Protein AF-A0A7X5IN19-F1 (afdb_monomer_lite)

Sequence (360 aa):
MKRKSFIIFAMVMLLLVGCSSNEVPQTETSTVRVTELETETETESVAVLSLPENFVEATPEQLQGLPDRDDLLAVVPEVLGLISVKDVQKVVYGNYREDDNTFHLINLDVYAITDTEKNLLVKAMYLETSSNSSWSVISVTNAVSGLYYYVQDDLKNKCDIYDYTTGKLISEKTEDMGDSVKEFNEKSEKIESEFNEQLDDLKEKYTESESETQTDTEAETQTETQADIESNEEGSSNSKVSEMQFEGEYITDVAARDMEEYDYITDITIVVDESKREINIAVQIPSDTNEDTAKMAGEDVARYLASMASWVNSDYKAPGSTDIGGIYDKYDLKLYLDDGFGSIDIWGAKVTYSNRITWN

Radius of gyration: 30.98 Å; chains: 1; bounding box: 55×70×115 Å

Foldseek 3Di:
DDDDDDDDDDDDDDDDDDDDDDDDDDDDPQDADDDDDDDDDDDDPPPPPDDQPPWAFDDPVLVVPDPPVVQVVPAVVVVCVVLPQRYFPDKTKTPWDFDPDPWTKIWIWIFTDGPDPFTKIWIKMWTDDPVDIGIHTQFIARSPPRATQDGPPVCLLDHQHARPPPRHTDGDRNDDPVVVVVVVVVVVVVVVVVVVVVVVVVVVVVVVVPPPDDDDDDDDDDDDDDDDDDDDDDDPQPLALQPFDDPRHRLQVVLQVVLCVDQQWPGKDWDADPVQLAIEIETAGAPPDDPVSQVVSQLSSLLSSQQSSCVRGVVKAHADPQASIRSQLRGKYWYFYYHVPPPDTKIWIDHNPDRDIDID

pLDDT: mean 70.77, std 24.17, range [23.0, 96.5]

Secondary structure (DSSP, 8-state):
---------------------------------PPP----------------TT-PBPPHHHHHH-S-HHHHHHHHHHHHHHTT---EEEEEEEEEEEEESSSEEEEEEEEEEESSS--EEEEEEEEEETTEEEEEEEEEEETTT--EEEE-GGGTTTS-EE-TTT--EEE-----HHHHHHHHHHHHHHHHHHHHHHHHHHHHHHHTTGGG----------------------------GGG-EETTEEHHHHHHHHHTTSTT--EEEEEEETTTTEEEEEEE--TT--HHHHHHHHHHHHHHHHHHHHHH-TTSPPPBTTB--GGGGTSEEEEEEE-SSSS-EEEEEE-TT-SS-EE-

Structure (mmCIF, N/CA/C/O backbone):
data_AF-A0A7X5IN19-F1
#
_entry.id   AF-A0A7X5IN19-F1
#
loop_
_atom_site.group_PDB
_atom_site.id
_atom_site.type_symbol
_atom_site.label_atom_id
_atom_site.label_alt_id
_atom_site.label_comp_id
_atom_site.label_asym_id
_atom_site.label_entity_id
_atom_site.label_seq_id
_atom_site.pdbx_PDB_ins_code
_atom_site.Cartn_x
_atom_site.Cartn_y
_atom_site.Cartn_z
_atom_site.occupancy
_atom_site.B_iso_or_equiv
_atom_site.auth_seq_id
_atom_site.auth_comp_id
_atom_site.auth_asym_id
_atom_site.auth_atom_id
_atom_site.pdbx_PDB_model_num
ATOM 1 N N . MET A 1 1 ? 27.508 43.443 22.280 1.00 31.03 1 MET A N 1
ATOM 2 C CA . MET A 1 1 ? 26.077 43.076 22.254 1.00 31.03 1 MET A CA 1
ATOM 3 C C . MET A 1 1 ? 25.957 41.561 22.286 1.00 31.03 1 MET A C 1
ATOM 5 O O . MET A 1 1 ? 26.621 40.916 21.495 1.00 31.03 1 MET A O 1
ATOM 9 N N . LYS A 1 2 ? 25.152 41.068 23.242 1.00 31.86 2 LYS A N 1
ATOM 10 C CA . LYS A 1 2 ? 24.392 39.797 23.295 1.00 31.86 2 LYS A CA 1
ATOM 11 C C . LYS A 1 2 ? 25.154 38.518 22.887 1.00 31.86 2 LYS A C 1
ATOM 13 O O . LYS A 1 2 ? 25.236 38.197 21.714 1.00 31.86 2 LYS A O 1
ATOM 18 N N . ARG A 1 3 ? 25.843 37.834 23.813 1.00 24.02 3 ARG A N 1
ATOM 19 C CA . ARG A 1 3 ? 25.328 36.846 24.802 1.00 24.02 3 ARG A CA 1
ATOM 20 C C . ARG A 1 3 ? 24.455 35.747 24.176 1.00 24.02 3 ARG A C 1
ATOM 22 O O . ARG A 1 3 ? 23.260 35.949 23.999 1.00 24.02 3 ARG A O 1
ATOM 29 N N . LYS A 1 4 ? 25.042 34.562 23.994 1.00 27.75 4 LYS A N 1
ATOM 30 C CA . LYS A 1 4 ? 24.368 33.285 24.256 1.00 27.75 4 LYS A CA 1
ATOM 31 C C . LYS A 1 4 ? 25.192 32.582 25.332 1.00 27.75 4 LYS A C 1
ATOM 33 O O . LYS A 1 4 ? 26.378 32.330 25.141 1.00 27.75 4 LYS A O 1
ATOM 38 N N . SER A 1 5 ? 24.595 32.443 26.509 1.00 28.28 5 SER A N 1
ATOM 39 C CA . SER A 1 5 ? 25.222 31.858 27.688 1.00 28.28 5 SER A CA 1
ATOM 40 C C . SER A 1 5 ? 25.445 30.367 27.463 1.00 28.28 5 SER A C 1
ATOM 42 O O . SER A 1 5 ? 24.486 29.619 27.318 1.00 28.28 5 SER A O 1
ATOM 44 N N . PHE A 1 6 ? 26.707 29.954 27.475 1.00 27.08 6 PHE A N 1
ATOM 45 C CA . PHE A 1 6 ? 27.101 28.606 27.859 1.00 27.08 6 PHE A CA 1
ATOM 46 C C . PHE A 1 6 ? 26.977 28.517 29.380 1.00 27.08 6 PHE A C 1
ATOM 48 O O . PHE A 1 6 ? 27.657 29.258 30.090 1.00 27.08 6 PHE A O 1
ATOM 55 N N . ILE A 1 7 ? 26.117 27.635 29.884 1.00 26.61 7 ILE A N 1
ATOM 56 C CA . ILE A 1 7 ? 26.210 27.157 31.264 1.00 26.61 7 ILE A CA 1
ATOM 57 C C . ILE A 1 7 ? 26.224 25.637 31.208 1.00 26.61 7 ILE A C 1
ATOM 59 O O . ILE A 1 7 ? 25.217 24.981 30.970 1.00 26.61 7 ILE A O 1
ATOM 63 N N . ILE A 1 8 ? 27.434 25.127 31.397 1.00 26.81 8 ILE A N 1
ATOM 64 C CA . ILE A 1 8 ? 27.759 23.767 31.801 1.00 26.81 8 ILE A CA 1
ATOM 65 C C . ILE A 1 8 ? 27.270 23.612 33.243 1.00 26.81 8 ILE A C 1
ATOM 67 O O . ILE A 1 8 ? 27.601 24.455 34.078 1.00 26.81 8 ILE A O 1
ATOM 71 N N . PHE A 1 9 ? 26.556 22.533 33.564 1.00 24.83 9 PHE A N 1
ATOM 72 C CA . PHE A 1 9 ? 26.563 22.028 34.933 1.00 24.83 9 PHE A CA 1
ATOM 73 C C . PHE A 1 9 ? 26.815 20.528 34.952 1.00 24.83 9 PHE A C 1
ATOM 75 O O . PHE A 1 9 ? 26.191 19.747 34.241 1.00 24.83 9 PHE A O 1
ATOM 82 N N . ALA A 1 10 ? 27.836 20.195 35.730 1.00 26.39 10 ALA A N 1
ATOM 83 C CA . ALA A 1 10 ? 28.502 18.920 35.798 1.00 26.39 10 ALA A CA 1
ATOM 84 C C . ALA A 1 10 ? 27.677 17.884 36.563 1.00 26.39 10 ALA A C 1
ATOM 86 O O . ALA A 1 10 ? 27.126 18.156 37.630 1.00 26.39 10 ALA A O 1
ATOM 87 N N . MET A 1 11 ? 27.699 16.668 36.032 1.00 25.39 11 MET A N 1
ATOM 88 C CA . MET A 1 11 ? 27.404 15.440 36.746 1.00 25.39 11 MET A CA 1
ATOM 89 C C . MET A 1 11 ? 28.548 15.189 37.741 1.00 25.39 11 MET A C 1
ATOM 91 O O . MET A 1 11 ? 29.675 14.910 37.338 1.00 25.39 11 MET A O 1
ATOM 95 N N . VAL A 1 12 ? 28.278 15.318 39.041 1.00 27.20 12 VAL A N 1
ATOM 96 C CA . VAL A 1 12 ? 29.154 14.803 40.102 1.00 27.20 12 VAL A CA 1
ATOM 97 C C . VAL A 1 12 ? 28.327 13.866 40.970 1.00 27.20 12 VAL A C 1
ATOM 99 O O . VAL A 1 12 ? 27.419 14.278 41.687 1.00 27.20 12 VAL A O 1
ATOM 102 N N . MET A 1 13 ? 28.657 12.583 40.862 1.00 26.56 13 MET A N 1
ATOM 103 C CA . MET A 1 13 ? 28.302 11.535 41.810 1.00 26.56 13 MET A CA 1
ATOM 104 C C . MET A 1 13 ? 28.921 11.807 43.196 1.00 26.56 13 MET A C 1
ATOM 106 O O . MET A 1 13 ? 30.082 12.205 43.262 1.00 26.56 13 MET A O 1
ATOM 110 N N . LEU A 1 14 ? 28.204 11.518 44.293 1.00 23.98 14 LEU A N 1
ATOM 111 C CA . LEU A 1 14 ? 28.338 10.284 45.106 1.00 23.98 14 LEU A CA 1
ATOM 112 C C . LEU A 1 14 ? 27.780 10.476 46.551 1.00 23.98 14 LEU A C 1
ATOM 114 O O . LEU A 1 14 ? 28.275 11.307 47.305 1.00 23.98 14 LEU A O 1
ATOM 118 N N . LEU A 1 15 ? 26.814 9.612 46.912 1.00 28.27 15 LEU A N 1
ATOM 119 C CA . LEU A 1 15 ? 26.587 8.901 48.196 1.00 28.27 15 LEU A CA 1
ATOM 120 C C . LEU A 1 15 ? 26.420 9.646 49.549 1.00 28.27 15 LEU A C 1
ATOM 122 O O . LEU A 1 15 ? 27.382 10.171 50.094 1.00 28.27 15 LEU A O 1
ATOM 126 N N . LEU A 1 16 ? 25.257 9.480 50.213 1.00 25.38 16 LEU A N 1
ATOM 127 C CA . LEU A 1 16 ? 25.021 8.522 51.327 1.00 25.38 16 LEU A CA 1
ATOM 128 C C . LEU A 1 16 ? 23.647 8.714 52.018 1.00 25.38 16 LEU A C 1
ATOM 130 O O . LEU A 1 16 ? 23.071 9.794 52.053 1.00 25.38 16 LEU A O 1
ATOM 134 N N . VAL A 1 17 ? 23.171 7.591 52.559 1.00 35.06 17 VAL A N 1
ATOM 135 C CA . VAL A 1 17 ? 21.915 7.253 53.258 1.00 35.06 17 VAL A CA 1
ATOM 136 C C . VAL A 1 17 ? 21.537 8.175 54.433 1.00 35.06 17 VAL A C 1
ATOM 138 O O . VAL A 1 17 ? 22.413 8.574 55.196 1.00 35.06 17 VAL A O 1
ATOM 141 N N . GLY A 1 18 ? 20.229 8.360 54.692 1.00 24.56 18 GLY A N 1
ATOM 142 C CA . GLY A 1 18 ? 19.754 8.673 56.053 1.00 24.56 18 GLY A CA 1
ATOM 143 C C . GLY A 1 18 ? 18.327 9.216 56.224 1.00 24.56 18 GLY A C 1
ATOM 144 O O . GLY A 1 18 ? 18.154 10.421 56.281 1.00 24.56 18 GLY A O 1
ATOM 145 N N . CYS A 1 19 ? 17.365 8.302 56.407 1.00 26.06 19 CYS A N 1
ATOM 146 C CA . CYS A 1 19 ? 16.158 8.342 57.261 1.00 26.06 19 CYS A CA 1
ATOM 147 C C . CYS A 1 19 ? 15.187 9.554 57.322 1.00 26.06 19 CYS A C 1
ATOM 149 O O . CYS A 1 19 ? 15.570 10.674 57.625 1.00 26.06 19 CYS A O 1
ATOM 151 N N . SER A 1 20 ? 13.891 9.184 57.355 1.00 25.98 20 SER A N 1
ATOM 152 C CA . SER A 1 20 ? 12.798 9.719 58.206 1.00 25.98 20 SER A CA 1
ATOM 153 C C . SER A 1 20 ? 11.718 10.625 57.578 1.00 25.98 20 SER A C 1
ATOM 155 O O . SER A 1 20 ? 11.959 11.789 57.293 1.00 25.98 20 SER A O 1
ATOM 157 N N . SER A 1 21 ? 10.502 10.051 57.546 1.00 31.34 21 SER A N 1
ATOM 158 C CA . SER A 1 21 ? 9.134 10.593 57.739 1.00 31.34 21 SER A CA 1
ATOM 159 C C . SER A 1 21 ? 8.709 11.938 57.120 1.00 31.34 21 SER A C 1
ATOM 161 O O . SER A 1 21 ? 9.138 13.002 57.546 1.00 31.34 21 SER A O 1
ATOM 163 N N . ASN A 1 22 ? 7.741 11.897 56.195 1.00 30.16 22 ASN A N 1
ATOM 164 C CA . ASN A 1 22 ? 6.324 12.254 56.416 1.00 30.16 22 ASN A CA 1
ATOM 165 C C . ASN A 1 22 ? 5.549 12.279 55.079 1.00 30.16 22 ASN A C 1
ATOM 167 O O . ASN A 1 22 ? 6.094 12.637 54.040 1.00 30.16 22 ASN A O 1
ATOM 171 N N . GLU A 1 23 ? 4.273 11.891 55.140 1.00 35.47 23 GLU A N 1
ATOM 172 C CA . GLU A 1 23 ? 3.256 11.928 54.073 1.00 35.47 23 GLU A CA 1
ATOM 173 C C . GLU A 1 23 ? 3.006 13.366 53.560 1.00 35.47 23 GLU A C 1
ATOM 175 O O . GLU A 1 23 ? 3.073 14.291 54.367 1.00 35.47 23 GLU A O 1
ATOM 180 N N . VAL A 1 24 ? 2.765 13.604 52.254 1.00 27.56 24 VAL A N 1
ATOM 181 C CA . VAL A 1 24 ? 1.459 13.695 51.528 1.00 27.56 24 VAL A CA 1
ATOM 182 C C . VAL A 1 24 ? 1.746 13.858 49.991 1.00 27.56 24 VAL A C 1
ATOM 184 O O . VAL A 1 24 ? 2.916 13.924 49.617 1.00 27.56 24 VAL A O 1
ATOM 187 N N . PRO A 1 25 ? 0.764 13.845 49.058 1.00 34.97 25 PRO A N 1
ATOM 188 C CA . PRO A 1 25 ? 0.667 12.899 47.939 1.00 34.97 25 PRO A CA 1
ATOM 189 C C . PRO A 1 25 ? 1.106 13.491 46.581 1.00 34.97 25 PRO A C 1
ATOM 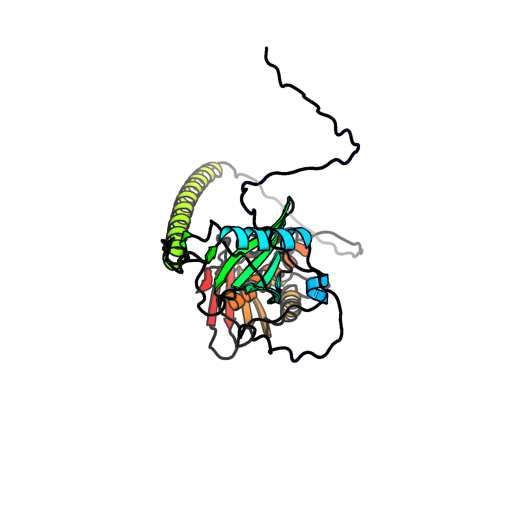191 O O . PRO A 1 25 ? 0.785 14.637 46.271 1.00 34.97 25 PRO A O 1
ATOM 194 N N . GLN A 1 26 ? 1.767 12.718 45.715 1.00 25.83 26 GLN A N 1
ATOM 195 C CA . GLN A 1 26 ? 1.999 13.146 44.329 1.00 25.83 26 GLN A CA 1
ATOM 196 C C . GLN A 1 26 ? 1.755 12.014 43.333 1.00 25.83 26 GLN A C 1
ATOM 198 O O . GLN A 1 26 ? 2.488 11.034 43.287 1.00 25.83 26 GLN A O 1
ATOM 203 N N . THR A 1 27 ? 0.664 12.212 42.592 1.00 28.38 27 THR A N 1
ATOM 204 C CA . THR A 1 27 ? 0.514 12.036 41.145 1.00 28.38 27 THR A CA 1
ATOM 205 C C . THR A 1 27 ? 1.279 10.864 40.541 1.00 28.38 27 THR A C 1
ATOM 207 O O . THR A 1 27 ? 2.449 10.977 40.184 1.00 28.38 27 THR A O 1
ATOM 210 N N . GLU A 1 28 ? 0.575 9.748 40.386 1.00 27.88 28 GLU A N 1
ATOM 211 C CA . GLU A 1 28 ? 1.045 8.610 39.610 1.00 27.88 28 GLU A CA 1
ATOM 212 C C . GLU A 1 28 ? 1.135 9.007 38.133 1.00 27.88 28 GLU A C 1
ATOM 214 O O . GLU A 1 28 ? 0.131 9.144 37.434 1.00 27.88 28 GLU A O 1
ATOM 219 N N . THR A 1 29 ? 2.358 9.201 37.647 1.00 26.70 29 THR A N 1
ATOM 220 C CA . THR A 1 29 ? 2.661 9.010 36.231 1.00 26.70 29 THR A CA 1
ATOM 221 C C . THR A 1 29 ? 2.607 7.503 35.990 1.00 26.70 29 THR A C 1
ATOM 223 O O . THR A 1 29 ? 3.562 6.793 36.315 1.00 26.70 29 THR A O 1
ATOM 226 N N . SER A 1 30 ? 1.471 7.005 35.488 1.00 31.20 30 SER A N 1
ATOM 227 C CA . SER A 1 30 ? 1.336 5.618 35.030 1.00 31.20 30 SER A CA 1
ATOM 228 C C . SER A 1 30 ? 2.380 5.357 33.952 1.00 31.20 30 SER A C 1
ATOM 230 O O . SER A 1 30 ? 2.279 5.836 32.828 1.00 31.20 30 SER A O 1
ATOM 232 N N . THR A 1 31 ? 3.417 4.623 34.329 1.00 31.03 31 THR A N 1
ATOM 233 C CA . THR A 1 31 ? 4.368 4.017 33.408 1.00 31.03 31 THR A CA 1
ATOM 234 C C . THR A 1 31 ? 3.817 2.638 33.079 1.00 31.03 31 THR A C 1
ATOM 236 O O . THR A 1 31 ? 3.708 1.791 33.965 1.00 31.03 31 THR A O 1
ATOM 239 N N . VAL A 1 32 ? 3.424 2.437 31.820 1.00 29.77 32 VAL A N 1
ATOM 240 C CA . VAL A 1 32 ? 3.011 1.130 31.297 1.00 29.77 32 VAL A CA 1
ATOM 241 C C . VAL A 1 32 ? 4.207 0.186 31.427 1.00 29.77 32 VAL A C 1
ATOM 243 O O . VAL A 1 32 ? 5.269 0.438 30.859 1.00 29.77 32 VAL A O 1
ATOM 246 N N . ARG A 1 33 ? 4.066 -0.880 32.220 1.00 29.25 33 ARG A N 1
ATOM 247 C CA . ARG A 1 33 ? 5.072 -1.942 32.321 1.00 29.25 33 ARG A CA 1
ATOM 248 C C . ARG A 1 33 ? 4.755 -3.015 31.291 1.00 29.25 33 ARG A C 1
ATOM 250 O O . ARG A 1 33 ? 3.839 -3.804 31.489 1.00 29.25 33 ARG A O 1
ATOM 257 N N . VAL A 1 34 ? 5.535 -3.054 30.218 1.00 34.19 34 VAL A N 1
ATOM 258 C CA . VAL A 1 34 ? 5.597 -4.218 29.331 1.00 34.19 34 VAL A CA 1
ATOM 259 C C . VAL A 1 34 ? 6.502 -5.241 30.015 1.00 34.19 34 VAL A C 1
ATOM 261 O O . VAL A 1 34 ? 7.646 -4.933 30.344 1.00 34.19 34 VAL A O 1
ATOM 264 N N . THR A 1 35 ? 5.968 -6.423 30.314 1.00 31.67 35 THR A N 1
ATOM 265 C CA . THR A 1 35 ? 6.742 -7.500 30.947 1.00 31.67 35 THR A CA 1
ATOM 266 C C . THR A 1 35 ? 7.446 -8.295 29.848 1.00 31.67 35 THR A C 1
ATOM 268 O O . THR A 1 35 ? 6.797 -8.713 28.889 1.00 31.67 35 THR A O 1
ATOM 271 N N . GLU A 1 36 ? 8.768 -8.448 29.968 1.00 36.97 36 GLU A N 1
ATOM 272 C CA . GLU A 1 36 ? 9.598 -9.264 29.078 1.00 36.97 36 GLU A CA 1
ATOM 273 C C . GLU A 1 36 ? 9.176 -10.740 29.085 1.00 36.97 36 GLU A C 1
ATOM 275 O O . GLU A 1 36 ? 8.658 -11.274 30.067 1.00 36.97 36 GLU A O 1
ATOM 280 N N . LEU A 1 37 ? 9.427 -11.380 27.946 1.00 31.86 37 LEU A N 1
ATOM 281 C CA . LEU A 1 37 ? 9.159 -12.778 27.650 1.00 31.86 37 LEU A CA 1
ATOM 282 C C . LEU A 1 37 ? 10.137 -13.682 28.429 1.00 31.86 37 LEU A C 1
ATOM 284 O O . LEU A 1 37 ? 11.279 -13.859 28.011 1.00 31.86 37 LEU A O 1
ATOM 288 N N . GLU A 1 38 ? 9.694 -14.289 29.531 1.00 33.00 38 GLU A N 1
ATOM 289 C CA . GLU A 1 38 ? 10.376 -15.450 30.114 1.00 33.00 38 GLU A CA 1
ATOM 290 C C . GLU A 1 38 ? 9.733 -16.746 29.604 1.00 33.00 38 GLU A C 1
ATOM 292 O O . GLU A 1 38 ? 8.524 -16.969 29.687 1.00 33.00 38 GLU A O 1
ATOM 297 N N . THR A 1 39 ? 10.574 -17.608 29.038 1.00 37.78 39 THR A N 1
ATOM 298 C CA . THR A 1 39 ? 10.272 -19.005 28.733 1.00 37.78 39 THR A CA 1
ATOM 299 C C . THR A 1 39 ? 10.092 -19.795 30.024 1.00 37.78 39 THR A C 1
ATOM 301 O O . THR A 1 39 ? 11.090 -20.139 30.654 1.00 37.78 39 THR A O 1
ATOM 304 N N . GLU A 1 40 ? 8.862 -20.183 30.359 1.00 32.75 40 GLU A N 1
ATOM 305 C CA . GLU A 1 40 ? 8.616 -21.297 31.278 1.00 32.75 40 GLU A CA 1
ATOM 306 C C . GLU A 1 40 ? 7.556 -22.255 30.724 1.00 32.75 40 GLU A C 1
ATOM 308 O O . GLU A 1 40 ? 6.419 -21.904 30.411 1.00 32.75 40 GLU A O 1
ATOM 313 N N . THR A 1 41 ? 7.976 -23.509 30.578 1.00 44.09 41 THR A N 1
ATOM 314 C CA . THR A 1 41 ? 7.117 -24.671 30.390 1.00 44.09 41 THR A CA 1
ATOM 315 C C . THR A 1 41 ? 6.408 -24.990 31.701 1.00 44.09 41 THR A C 1
ATOM 317 O O . THR A 1 41 ? 6.993 -25.655 32.550 1.00 44.09 41 THR A O 1
ATOM 320 N N . GLU A 1 42 ? 5.142 -24.608 31.837 1.00 36.09 42 GLU A N 1
ATOM 321 C CA . GLU A 1 42 ? 4.214 -25.262 32.759 1.00 36.09 42 GLU A CA 1
ATOM 322 C C . GLU A 1 42 ? 2.785 -25.197 32.206 1.00 36.09 42 GLU A C 1
ATOM 324 O O . GLU A 1 42 ? 2.291 -24.166 31.756 1.00 36.09 42 GLU A O 1
ATOM 329 N N . THR A 1 43 ? 2.140 -26.361 32.158 1.00 40.69 43 THR A N 1
ATOM 330 C CA . THR A 1 43 ? 0.779 -26.559 31.661 1.00 40.69 43 THR A CA 1
ATOM 331 C C . THR A 1 43 ? -0.240 -25.964 32.631 1.00 40.69 43 THR A C 1
ATOM 333 O O . THR A 1 43 ? -0.819 -26.688 33.442 1.00 40.69 43 THR A O 1
ATOM 336 N N . GLU A 1 44 ? -0.494 -24.664 32.527 1.00 36.69 44 GLU A N 1
ATOM 337 C CA . GLU A 1 44 ? -1.768 -24.072 32.930 1.00 36.69 44 GLU A CA 1
ATOM 338 C C . GLU A 1 44 ? -2.723 -24.089 31.736 1.00 36.69 44 GLU A C 1
ATOM 340 O O . GLU A 1 44 ? -2.320 -23.907 30.587 1.00 36.69 44 GLU A O 1
ATOM 345 N N . SER A 1 45 ? -4.001 -24.376 31.982 1.00 41.47 45 SER A N 1
ATOM 346 C CA . SER A 1 45 ? -5.028 -24.388 30.943 1.00 41.47 45 SER A CA 1
ATOM 347 C C . SER A 1 45 ? -5.188 -22.981 30.367 1.00 41.47 45 SER A C 1
ATOM 349 O O . SER A 1 45 ? -5.949 -22.170 30.897 1.00 41.47 45 SER A O 1
ATOM 351 N N . VAL A 1 46 ? -4.448 -22.698 29.297 1.00 37.94 46 VAL A N 1
ATOM 352 C CA . VAL A 1 46 ? -4.518 -21.454 28.536 1.00 37.94 46 VAL A CA 1
ATOM 353 C C . VAL A 1 46 ? -5.955 -21.306 28.052 1.00 37.94 46 VAL A C 1
ATOM 355 O O . VAL A 1 46 ? -6.429 -22.096 27.233 1.00 37.94 46 VAL A O 1
ATOM 358 N N . ALA A 1 47 ? -6.670 -20.314 28.584 1.00 41.84 47 ALA A N 1
ATOM 359 C CA . ALA A 1 47 ? -7.871 -19.823 27.931 1.00 41.84 47 ALA A CA 1
ATOM 360 C C . ALA A 1 47 ? -7.466 -19.492 26.492 1.00 41.84 47 ALA A C 1
ATOM 362 O O . ALA A 1 47 ? -6.590 -18.653 26.282 1.00 41.84 47 ALA A O 1
ATOM 363 N N . VAL A 1 48 ? -8.018 -20.226 25.523 1.00 45.06 48 VAL A N 1
ATOM 364 C CA . VAL A 1 48 ? -7.692 -20.053 24.106 1.00 45.06 48 VAL A CA 1
ATOM 365 C C . VAL A 1 48 ? -7.973 -18.597 23.762 1.00 45.06 48 VAL A C 1
ATOM 367 O O . VAL A 1 48 ? -9.119 -18.153 23.787 1.00 45.06 48 VAL A O 1
ATOM 370 N N . LEU A 1 49 ? -6.905 -17.843 23.524 1.00 62.78 49 LEU A N 1
ATOM 371 C CA . LEU A 1 49 ? -6.974 -16.440 23.163 1.00 62.78 49 LEU A CA 1
ATOM 372 C C . LEU A 1 49 ? -7.651 -16.367 21.795 1.00 62.78 49 LEU A C 1
ATOM 374 O O . LEU A 1 49 ? -7.097 -16.830 20.802 1.00 62.78 49 LEU A O 1
ATOM 378 N N . SER A 1 50 ? -8.880 -15.852 21.753 1.00 70.75 50 SER A N 1
ATOM 379 C CA . SER A 1 50 ? -9.609 -15.674 20.500 1.00 70.75 50 SER A CA 1
ATOM 380 C C . SER A 1 50 ? -9.073 -14.431 19.796 1.00 70.75 50 SER A C 1
ATOM 382 O O . SER A 1 50 ? -9.405 -13.302 20.174 1.00 70.75 50 SER A O 1
ATOM 384 N N . LEU A 1 51 ? -8.206 -14.645 18.811 1.00 82.38 51 LEU A N 1
ATOM 385 C CA . LEU A 1 51 ? -7.764 -13.596 17.899 1.00 82.38 51 LEU A CA 1
ATOM 386 C C . LEU A 1 51 ? -8.923 -13.176 16.975 1.00 82.38 51 LEU A C 1
ATOM 388 O O . LEU A 1 51 ? -9.837 -13.975 16.745 1.00 82.38 51 LEU A O 1
ATOM 392 N N . PRO A 1 52 ? -8.913 -11.936 16.454 1.00 79.38 52 PRO A N 1
ATOM 393 C CA . PRO A 1 52 ? -9.846 -11.528 15.407 1.00 79.38 52 PRO A CA 1
ATOM 394 C C . PRO A 1 52 ? -9.771 -12.467 14.191 1.00 79.38 52 PRO A C 1
ATOM 396 O O . PRO A 1 52 ? -8.699 -12.965 13.864 1.00 79.38 52 PRO A O 1
ATOM 399 N N . GLU A 1 53 ? -10.896 -12.676 13.500 1.00 69.94 53 GLU A N 1
ATOM 400 C CA . GLU A 1 53 ? -11.046 -13.673 12.418 1.00 69.94 53 GLU A CA 1
ATOM 401 C C . GLU A 1 53 ? -10.018 -13.520 11.277 1.00 69.94 53 GLU A C 1
ATOM 403 O O . GLU A 1 53 ? -9.593 -14.515 10.701 1.00 69.94 53 GLU A O 1
ATOM 408 N N . ASN A 1 54 ? -9.547 -12.294 11.022 1.00 75.06 54 ASN A N 1
ATOM 409 C CA . ASN A 1 54 ? -8.559 -11.966 9.984 1.00 75.06 54 ASN A CA 1
ATOM 410 C C . ASN A 1 54 ? -7.183 -11.579 10.554 1.00 75.06 54 ASN A C 1
ATOM 412 O O . ASN A 1 54 ? -6.442 -10.822 9.929 1.00 75.06 54 ASN A O 1
ATOM 416 N N . PHE A 1 55 ? -6.863 -12.007 11.776 1.00 81.75 55 PHE A N 1
ATOM 417 C CA . PHE A 1 55 ? -5.571 -11.735 12.396 1.00 81.75 55 PHE A CA 1
ATOM 418 C C . PHE A 1 55 ? -4.675 -12.970 12.319 1.00 81.75 55 PHE A C 1
ATOM 420 O O . PHE A 1 55 ? -4.920 -13.974 12.990 1.00 81.75 55 PHE A O 1
ATOM 427 N N . VAL A 1 56 ? -3.616 -12.875 11.520 1.00 88.69 56 VAL A N 1
ATOM 428 C CA . VAL A 1 56 ? -2.583 -13.905 11.397 1.00 88.69 56 VAL A CA 1
ATOM 429 C C . VAL A 1 56 ? -1.395 -13.496 12.259 1.00 88.69 56 VAL A C 1
ATOM 431 O O . VAL A 1 56 ? -0.786 -12.458 12.016 1.00 88.69 56 VAL A O 1
ATOM 434 N N . GLU A 1 57 ? -1.074 -14.284 13.285 1.00 92.88 57 GLU A N 1
ATOM 435 C CA . GLU A 1 57 ? 0.082 -14.024 14.151 1.00 92.88 57 GLU A CA 1
ATOM 436 C C . GLU A 1 57 ? 1.389 -14.065 13.343 1.00 92.88 57 GLU A C 1
ATOM 438 O O . GLU A 1 57 ? 1.585 -14.945 12.503 1.00 92.88 57 GLU A O 1
ATOM 443 N N . ALA A 1 58 ? 2.269 -13.093 13.583 1.00 91.19 58 ALA A N 1
ATOM 444 C CA . ALA A 1 58 ? 3.553 -12.997 12.903 1.00 91.19 58 ALA A CA 1
ATOM 445 C C . ALA A 1 58 ? 4.493 -14.110 13.382 1.00 91.19 58 ALA A C 1
ATOM 447 O O . ALA A 1 58 ? 4.541 -14.436 14.573 1.00 91.19 58 ALA A O 1
ATOM 448 N N . THR A 1 59 ? 5.274 -14.683 12.467 1.00 93.38 59 THR A N 1
ATOM 449 C CA . THR A 1 59 ? 6.223 -15.739 12.829 1.00 93.38 59 THR A CA 1
ATOM 450 C C . THR A 1 59 ? 7.406 -15.171 13.625 1.00 93.38 59 THR A C 1
ATOM 452 O O . THR A 1 59 ? 7.747 -13.989 13.491 1.00 93.38 59 THR A O 1
ATOM 455 N N . PRO A 1 60 ? 8.096 -15.994 14.438 1.00 92.19 60 PRO A N 1
ATOM 456 C CA . PRO A 1 60 ? 9.310 -15.565 15.125 1.00 92.19 60 PRO A CA 1
ATOM 457 C C . PRO A 1 60 ? 10.377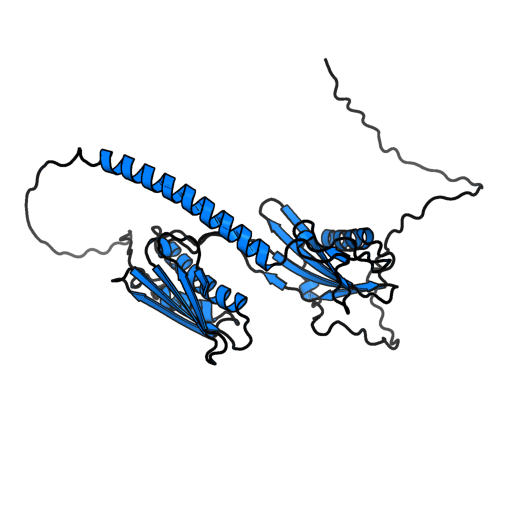 -15.001 14.181 1.00 92.19 60 PRO A C 1
ATOM 459 O O . PRO A 1 60 ? 11.094 -14.088 14.574 1.00 92.19 60 PRO A O 1
ATOM 462 N N . GLU A 1 61 ? 10.481 -15.511 12.953 1.00 90.50 61 GLU A N 1
ATOM 463 C CA . GLU A 1 61 ? 11.415 -15.039 11.926 1.00 90.50 61 GLU A CA 1
ATOM 464 C C . GLU A 1 61 ? 11.032 -13.658 11.382 1.00 90.50 61 GLU A C 1
ATOM 466 O O . GLU A 1 61 ? 11.913 -12.827 11.181 1.00 90.50 61 GLU A O 1
ATOM 471 N N . GLN A 1 62 ? 9.738 -13.374 11.207 1.00 89.31 62 GLN A N 1
ATOM 472 C CA . GLN A 1 62 ? 9.266 -12.040 10.815 1.00 89.31 62 GLN A CA 1
ATOM 473 C C . GLN A 1 62 ? 9.557 -11.019 11.916 1.00 89.31 62 GLN A C 1
ATOM 475 O O . GLN A 1 62 ? 10.100 -9.951 11.654 1.00 89.31 62 GLN A O 1
ATOM 480 N N . LEU A 1 63 ? 9.291 -11.379 13.176 1.00 89.50 63 LEU A N 1
ATOM 481 C CA . LEU A 1 63 ? 9.612 -10.517 14.313 1.00 89.50 63 LEU A CA 1
ATOM 482 C C .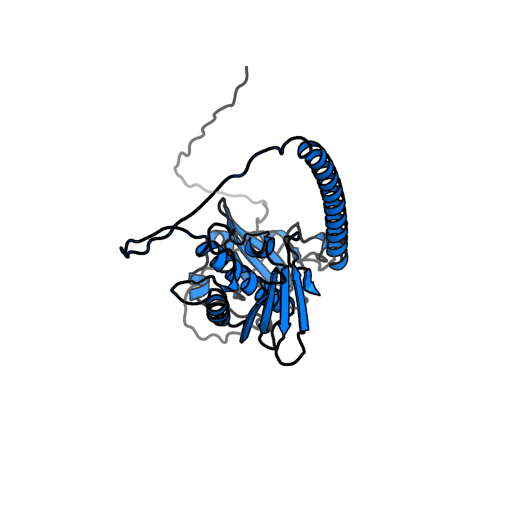 LEU A 1 63 ? 11.131 -10.320 14.435 1.00 89.50 63 LEU A C 1
ATOM 484 O O . LEU A 1 63 ? 11.573 -9.184 14.540 1.00 89.50 63 LEU A O 1
ATOM 488 N N . GLN A 1 64 ? 11.901 -11.416 14.333 1.00 89.50 64 GLN A N 1
ATOM 489 C CA . GLN A 1 64 ? 13.272 -11.550 13.789 1.00 89.50 64 GLN A CA 1
ATOM 490 C C . GLN A 1 64 ? 13.780 -10.383 12.923 1.00 89.50 64 GLN A C 1
ATOM 492 O O . GLN A 1 64 ? 14.764 -9.713 13.250 1.00 89.50 64 GLN A O 1
ATOM 497 N N . GLY A 1 65 ? 13.098 -10.162 11.808 1.00 87.56 65 GLY A N 1
ATOM 498 C CA . GLY A 1 65 ? 13.512 -9.233 10.763 1.00 87.56 65 GLY A CA 1
ATOM 499 C C . GLY A 1 65 ? 13.171 -7.769 11.018 1.00 87.56 65 GLY A C 1
ATOM 500 O O . GLY A 1 65 ? 13.718 -6.920 10.325 1.00 87.56 65 GLY A O 1
ATOM 501 N N . LEU A 1 66 ? 12.319 -7.451 12.004 1.00 91.12 66 LEU A N 1
ATOM 502 C CA . LEU A 1 66 ? 11.809 -6.087 12.161 1.00 91.12 66 LEU A CA 1
ATOM 503 C C . LEU A 1 66 ? 12.937 -5.057 12.376 1.00 91.12 66 LEU A C 1
ATOM 505 O O . LEU A 1 66 ? 13.716 -5.208 13.331 1.00 91.12 66 LEU A O 1
ATOM 509 N N . PRO A 1 67 ? 12.993 -3.993 11.554 1.00 90.81 67 PRO A N 1
ATOM 510 C CA . PRO A 1 67 ? 13.915 -2.886 11.748 1.00 90.81 67 PRO A CA 1
ATOM 511 C C . PRO A 1 67 ? 13.503 -2.065 12.970 1.00 90.81 67 PRO A C 1
ATOM 513 O O . PRO A 1 67 ? 12.329 -2.007 13.324 1.00 90.81 67 PRO A O 1
ATOM 516 N N . ASP A 1 68 ? 14.487 -1.446 13.621 1.00 91.06 68 ASP A N 1
ATOM 517 C CA . ASP A 1 68 ? 14.325 -0.524 14.758 1.00 91.06 68 ASP A CA 1
ATOM 518 C C . ASP A 1 68 ? 13.201 -0.893 15.747 1.00 91.06 68 ASP A C 1
ATOM 520 O O . ASP A 1 68 ? 12.231 -0.165 15.968 1.00 91.06 68 ASP A O 1
ATOM 524 N N . ARG A 1 69 ? 13.304 -2.091 16.329 1.00 91.94 69 ARG A N 1
ATOM 525 C CA . ARG A 1 69 ? 12.275 -2.593 17.249 1.00 91.94 69 ARG A CA 1
ATOM 526 C C . ARG A 1 69 ? 12.121 -1.748 18.502 1.00 91.94 69 ARG A C 1
ATOM 528 O O . ARG A 1 69 ? 11.037 -1.741 19.076 1.00 91.94 69 ARG A O 1
ATOM 535 N N . ASP A 1 70 ? 13.184 -1.081 18.937 1.00 92.62 70 ASP A N 1
ATOM 536 C CA . ASP A 1 70 ? 13.137 -0.216 20.112 1.00 92.62 70 ASP A CA 1
ATOM 537 C C . ASP A 1 70 ? 12.185 0.963 19.866 1.00 92.62 70 ASP A C 1
ATOM 539 O O . ASP A 1 70 ? 11.400 1.305 20.753 1.00 92.62 70 ASP A O 1
ATOM 543 N N . ASP A 1 71 ? 12.178 1.520 18.650 1.00 92.06 71 ASP A N 1
ATOM 544 C CA . ASP A 1 71 ? 11.235 2.564 18.243 1.00 92.06 71 ASP A CA 1
ATOM 545 C C . ASP A 1 71 ? 9.787 2.043 18.184 1.00 92.06 71 ASP A C 1
ATOM 547 O O . ASP A 1 71 ? 8.882 2.652 18.758 1.00 92.06 71 ASP A O 1
ATOM 551 N N . LEU A 1 72 ? 9.556 0.847 17.620 1.00 93.12 72 LEU A N 1
ATOM 552 C CA . LEU A 1 72 ? 8.233 0.198 17.655 1.00 93.12 72 LEU A CA 1
ATOM 553 C C . LEU A 1 72 ? 7.724 0.002 19.097 1.00 93.12 72 LEU A C 1
ATOM 555 O O . LEU A 1 72 ? 6.563 0.292 19.407 1.00 93.12 72 LEU A O 1
ATOM 559 N N . LEU A 1 73 ? 8.599 -0.484 19.984 1.00 92.50 73 LEU A N 1
ATOM 560 C CA . LEU A 1 73 ? 8.302 -0.716 21.399 1.00 92.50 73 LEU A CA 1
ATOM 561 C C . LEU A 1 73 ? 8.081 0.586 22.183 1.00 92.50 73 LEU A C 1
ATOM 563 O O . LEU A 1 73 ? 7.486 0.540 23.259 1.00 92.50 73 LEU A O 1
ATOM 567 N N . ALA A 1 74 ? 8.513 1.734 21.657 1.00 93.69 74 ALA A N 1
ATOM 568 C CA . ALA A 1 74 ? 8.258 3.047 22.236 1.00 93.69 74 ALA A CA 1
ATOM 569 C C . ALA A 1 74 ? 6.955 3.675 21.711 1.00 93.69 74 ALA A C 1
ATOM 571 O O . ALA A 1 74 ? 6.120 4.117 22.508 1.00 93.69 74 ALA A O 1
ATOM 572 N N . VAL A 1 75 ? 6.745 3.677 20.389 1.00 94.88 75 VAL A N 1
ATOM 573 C CA . VAL A 1 75 ? 5.646 4.416 19.746 1.00 94.88 75 VAL A CA 1
ATOM 574 C C . VAL A 1 75 ? 4.269 3.819 20.047 1.00 94.88 75 VAL A C 1
ATOM 576 O O . VAL A 1 75 ? 3.298 4.552 20.246 1.00 94.88 75 VAL A O 1
ATOM 579 N N . VAL A 1 76 ? 4.156 2.487 20.133 1.00 94.62 76 VAL A N 1
ATOM 580 C CA . VAL A 1 76 ? 2.866 1.833 20.401 1.00 94.62 76 VAL A CA 1
ATOM 581 C C . VAL A 1 76 ? 2.355 2.168 21.812 1.00 94.62 76 VAL A C 1
ATOM 583 O O . VAL A 1 76 ? 1.230 2.665 21.922 1.00 94.62 76 VAL A O 1
ATOM 586 N N . PRO A 1 77 ? 3.133 1.977 22.900 1.00 94.38 77 PRO A N 1
ATOM 587 C CA . PRO A 1 77 ? 2.711 2.401 24.234 1.00 94.38 77 PRO A CA 1
ATOM 588 C C . PRO A 1 77 ? 2.452 3.903 24.353 1.00 94.38 77 PRO A C 1
ATOM 590 O O . PRO A 1 77 ? 1.531 4.292 25.071 1.00 94.38 77 PRO A O 1
ATOM 593 N N . GLU A 1 78 ? 3.221 4.744 23.654 1.00 95.31 78 GLU A N 1
ATOM 594 C CA . GLU A 1 78 ? 2.998 6.193 23.644 1.00 95.31 78 GLU A CA 1
ATOM 595 C C . GLU A 1 78 ? 1.589 6.527 23.139 1.00 95.31 78 GLU A C 1
ATOM 597 O O . GLU A 1 78 ? 0.821 7.194 23.838 1.00 95.31 78 GLU A O 1
ATOM 602 N N . VAL A 1 79 ? 1.207 6.004 21.970 1.00 96.00 79 VAL A N 1
ATOM 603 C CA . VAL A 1 79 ? -0.111 6.277 21.380 1.00 96.00 79 VAL A CA 1
ATOM 604 C C . VAL A 1 79 ? -1.247 5.666 22.198 1.00 96.00 79 VAL A C 1
ATOM 606 O O . VAL A 1 79 ? -2.287 6.304 22.374 1.00 96.00 79 VAL A O 1
ATOM 609 N N . LEU A 1 80 ? -1.053 4.475 22.770 1.00 95.69 80 LEU A N 1
ATOM 610 C CA . LEU A 1 80 ? -2.016 3.897 23.712 1.00 95.69 80 LEU A CA 1
ATOM 611 C C . LEU A 1 80 ? -2.200 4.792 24.953 1.00 95.69 80 LEU A C 1
ATOM 613 O O . LEU A 1 80 ? -3.329 5.018 25.397 1.00 95.69 80 LEU A O 1
ATOM 617 N N . GLY A 1 81 ? -1.116 5.378 25.465 1.00 94.31 81 GLY A N 1
ATOM 618 C CA . GLY A 1 81 ? -1.159 6.356 26.550 1.00 94.31 81 GLY A CA 1
ATOM 619 C C . GLY A 1 81 ? -1.922 7.634 26.182 1.00 94.31 81 GLY A C 1
ATOM 620 O O . GLY A 1 81 ? -2.691 8.140 27.002 1.00 94.31 81 GLY A O 1
ATOM 621 N N . LEU A 1 82 ? -1.787 8.127 24.942 1.00 94.38 82 LEU A N 1
ATOM 622 C CA . LEU A 1 82 ? -2.517 9.310 24.454 1.00 94.38 82 LEU A CA 1
ATOM 623 C C . LEU A 1 82 ? -4.038 9.124 24.505 1.00 94.38 82 LEU A C 1
ATOM 625 O O . LEU A 1 82 ? -4.762 10.061 24.843 1.00 94.38 82 LEU A O 1
ATOM 629 N N . ILE A 1 83 ? -4.528 7.913 24.226 1.00 94.12 83 ILE A N 1
ATOM 630 C CA . ILE A 1 83 ? -5.957 7.576 24.326 1.00 94.12 83 ILE A CA 1
ATOM 631 C C . ILE A 1 83 ? -6.370 7.092 25.724 1.00 94.12 83 ILE A C 1
ATOM 633 O O . ILE A 1 83 ? -7.484 6.609 25.910 1.00 94.12 83 ILE A O 1
ATOM 637 N N . SER A 1 84 ? -5.512 7.263 26.734 1.00 93.81 84 SER A N 1
ATOM 638 C CA . SER A 1 84 ? -5.768 6.893 28.134 1.00 93.81 84 SER A CA 1
ATOM 639 C C . SER A 1 84 ? -5.924 5.388 28.399 1.00 93.81 84 SER A C 1
ATOM 641 O O . SER A 1 84 ? -6.567 5.003 29.380 1.00 93.81 84 SER A O 1
ATOM 643 N N . VAL A 1 85 ? -5.325 4.524 27.572 1.00 93.81 85 VAL A N 1
ATOM 644 C CA . VAL A 1 85 ? -5.155 3.102 27.917 1.00 93.81 85 VAL A CA 1
ATOM 645 C C . VAL A 1 85 ? -4.122 3.009 29.037 1.00 93.81 85 VAL A C 1
ATOM 647 O O . VAL A 1 85 ? -3.035 3.575 28.934 1.00 93.81 85 VAL A O 1
ATOM 650 N N . LYS A 1 86 ? -4.474 2.326 30.129 1.00 87.50 86 LYS A N 1
ATOM 651 C CA . LYS A 1 86 ? -3.623 2.234 31.325 1.00 87.50 86 LYS A CA 1
ATOM 652 C C . LYS A 1 86 ? -2.881 0.913 31.407 1.00 87.50 86 LYS A C 1
ATOM 654 O O . LYS A 1 86 ? -1.677 0.918 31.639 1.00 87.50 86 LYS A O 1
ATOM 659 N N . ASP A 1 87 ? -3.599 -0.181 31.171 1.00 86.81 87 ASP A N 1
ATOM 660 C CA . ASP A 1 87 ? -3.082 -1.524 31.369 1.00 86.81 87 ASP A CA 1
ATOM 661 C C . ASP A 1 87 ? -3.261 -2.362 30.099 1.00 86.81 87 ASP A C 1
ATOM 663 O O . ASP A 1 87 ? -4.367 -2.580 29.597 1.00 86.81 87 ASP A O 1
ATOM 667 N N . VAL A 1 88 ? -2.132 -2.838 29.577 1.00 91.25 88 VAL A N 1
ATOM 668 C CA . VAL A 1 88 ? -2.066 -3.795 28.472 1.00 91.25 88 VAL A CA 1
ATOM 669 C C . VAL A 1 88 ? -1.590 -5.116 29.059 1.00 91.25 88 VAL A C 1
ATOM 671 O O . VAL A 1 88 ? -0.447 -5.236 29.490 1.00 91.25 88 VAL A O 1
ATOM 674 N N . GLN A 1 89 ? -2.485 -6.098 29.110 1.00 89.62 89 GLN A N 1
ATOM 675 C CA . GLN A 1 89 ? -2.217 -7.408 29.702 1.00 89.62 89 GLN A CA 1
ATOM 676 C C . GLN A 1 89 ? -1.308 -8.248 28.808 1.00 89.62 89 GLN A C 1
ATOM 678 O O . GLN A 1 89 ? -0.408 -8.937 29.283 1.00 89.62 89 GLN A O 1
ATOM 683 N N . LYS A 1 90 ? -1.575 -8.218 27.501 1.00 90.19 90 LYS A N 1
ATOM 684 C CA . LYS A 1 90 ? -0.840 -8.994 26.507 1.00 90.19 90 LYS A CA 1
ATOM 685 C C . LYS A 1 90 ? -0.886 -8.299 25.158 1.00 90.19 90 LYS A C 1
ATOM 687 O O . LYS A 1 90 ? -1.895 -7.700 24.796 1.00 90.19 90 LYS A O 1
ATOM 692 N N . VAL A 1 91 ? 0.199 -8.443 24.412 1.00 92.19 91 VAL A N 1
ATOM 693 C CA . VAL A 1 91 ? 0.312 -7.997 23.029 1.00 92.19 91 VAL A CA 1
ATOM 694 C C . VAL A 1 91 ? 0.596 -9.200 22.140 1.00 92.19 91 VAL A C 1
ATOM 696 O O . VAL A 1 91 ? 1.383 -10.071 22.509 1.00 92.19 91 VAL A O 1
ATOM 699 N N . VAL A 1 92 ? -0.059 -9.248 20.984 1.00 93.69 92 VAL A N 1
ATOM 700 C CA . VAL A 1 92 ? 0.231 -10.191 19.903 1.00 93.69 92 VAL A CA 1
ATOM 701 C C . VAL A 1 92 ? 0.505 -9.382 18.642 1.00 93.69 92 VAL A C 1
ATOM 703 O O . VAL A 1 92 ? -0.271 -8.493 18.301 1.00 93.69 92 VAL A O 1
ATOM 706 N N . TYR A 1 93 ? 1.610 -9.674 17.965 1.00 94.38 93 TYR A N 1
ATOM 707 C CA . TYR A 1 93 ? 1.989 -9.031 16.708 1.00 94.38 93 TYR A CA 1
ATOM 708 C C . TYR A 1 93 ? 1.536 -9.904 15.540 1.00 94.38 93 TYR A C 1
ATOM 710 O O . TYR A 1 93 ? 1.632 -11.129 15.614 1.00 94.38 93 TYR A O 1
ATOM 718 N N . GLY A 1 94 ? 1.026 -9.300 14.474 1.00 89.50 94 GLY A N 1
ATOM 719 C CA . GLY A 1 94 ? 0.451 -10.049 13.365 1.00 89.50 94 GLY A CA 1
ATOM 720 C C . GLY A 1 94 ? 0.161 -9.201 12.143 1.00 89.50 94 GLY A C 1
ATOM 721 O O . GLY A 1 94 ? 0.469 -8.013 12.104 1.00 89.50 94 GLY A O 1
ATOM 722 N N . ASN A 1 95 ? -0.402 -9.844 11.122 1.00 84.88 95 ASN A N 1
ATOM 723 C CA . ASN A 1 95 ? -0.663 -9.264 9.806 1.00 84.88 95 ASN A CA 1
ATOM 724 C C . ASN A 1 95 ? 0.557 -8.525 9.232 1.00 84.88 95 ASN A C 1
ATOM 726 O O . ASN A 1 95 ? 0.410 -7.462 8.629 1.00 84.88 95 ASN A O 1
ATOM 730 N N . TYR A 1 96 ? 1.751 -9.086 9.450 1.00 88.81 96 TYR A N 1
ATOM 731 C CA . TYR A 1 96 ? 2.999 -8.571 8.899 1.00 88.81 96 TYR A CA 1
ATOM 732 C C . TYR A 1 96 ? 2.911 -8.520 7.375 1.00 88.81 96 TYR A C 1
ATOM 734 O O . TYR A 1 96 ? 2.590 -9.529 6.741 1.00 88.81 96 TYR A O 1
ATOM 742 N N . ARG A 1 97 ? 3.216 -7.360 6.800 1.00 83.44 97 ARG A N 1
ATOM 743 C CA . ARG A 1 97 ? 3.423 -7.178 5.365 1.00 83.44 97 ARG A CA 1
ATOM 744 C C . ARG A 1 97 ? 4.612 -6.263 5.154 1.00 83.44 97 ARG A C 1
ATOM 746 O O . ARG A 1 97 ? 4.669 -5.198 5.756 1.00 83.44 97 ARG A O 1
ATOM 753 N N . GLU A 1 98 ? 5.528 -6.683 4.309 1.00 83.88 98 GLU A N 1
ATOM 754 C CA . GLU A 1 98 ? 6.687 -5.909 3.889 1.00 83.88 98 GLU A CA 1
ATOM 755 C C . GLU A 1 98 ? 6.546 -5.687 2.392 1.00 83.88 98 GLU A C 1
ATOM 757 O O . GLU A 1 98 ? 6.290 -6.639 1.655 1.00 83.88 98 GLU A O 1
ATOM 762 N N . ASP A 1 99 ? 6.626 -4.427 1.976 1.00 69.81 99 ASP A N 1
ATOM 763 C CA . ASP A 1 99 ? 6.550 -4.060 0.571 1.00 69.81 99 ASP A CA 1
ATOM 764 C C . ASP A 1 99 ? 7.982 -3.895 0.045 1.00 69.81 99 ASP A C 1
ATOM 766 O O . ASP A 1 99 ? 8.713 -2.999 0.481 1.00 69.81 99 ASP A O 1
ATOM 770 N N . ASP A 1 100 ? 8.367 -4.728 -0.923 1.00 52.12 100 ASP A N 1
ATOM 771 C CA . ASP A 1 100 ? 9.693 -4.735 -1.564 1.00 52.12 100 ASP A CA 1
ATOM 772 C C . ASP A 1 100 ? 9.849 -3.608 -2.612 1.00 52.12 100 ASP A C 1
ATOM 774 O O . ASP A 1 100 ? 10.347 -3.800 -3.723 1.00 52.12 100 ASP A O 1
ATOM 778 N N . ASN A 1 101 ? 9.402 -2.399 -2.268 1.00 56.34 101 ASN A N 1
ATOM 779 C CA . ASN A 1 101 ? 9.454 -1.221 -3.132 1.00 56.34 101 ASN A CA 1
ATOM 780 C C . ASN A 1 101 ? 10.720 -0.378 -2.879 1.00 56.34 101 ASN A C 1
ATOM 782 O O . ASN A 1 101 ? 11.515 -0.632 -1.979 1.00 56.34 101 ASN A O 1
ATOM 786 N N . THR A 1 102 ? 10.912 0.696 -3.658 1.00 48.84 102 THR A N 1
ATOM 787 C CA . THR A 1 102 ? 12.048 1.640 -3.521 1.00 48.84 102 THR A CA 1
ATOM 788 C C . THR A 1 102 ? 12.214 2.218 -2.105 1.00 48.84 102 THR A C 1
ATOM 790 O O . THR A 1 102 ? 13.300 2.678 -1.749 1.00 48.84 102 THR A O 1
ATOM 793 N N . PHE A 1 103 ? 11.143 2.218 -1.309 1.00 60.47 103 PHE A N 1
ATOM 794 C CA . PHE A 1 103 ? 11.165 2.528 0.116 1.00 60.47 103 PHE A CA 1
ATOM 795 C C . PHE A 1 103 ? 10.853 1.251 0.880 1.00 60.47 103 PHE A C 1
ATOM 797 O O . PHE A 1 103 ? 9.825 0.628 0.628 1.00 60.47 103 PHE A O 1
ATOM 804 N N . HIS A 1 104 ? 11.717 0.901 1.825 1.00 76.81 104 HIS A N 1
ATOM 805 C CA . HIS A 1 104 ? 11.483 -0.226 2.710 1.00 76.81 104 HIS A CA 1
ATOM 806 C C . HIS A 1 104 ? 10.346 0.148 3.674 1.00 76.81 104 HIS A C 1
ATOM 808 O O . HIS A 1 104 ? 10.469 1.046 4.516 1.00 76.81 104 HIS A O 1
ATOM 814 N N . LEU A 1 105 ? 9.193 -0.482 3.446 1.00 79.25 105 LEU A N 1
ATOM 815 C CA . LEU A 1 105 ? 7.919 -0.194 4.090 1.00 79.25 105 LEU A CA 1
ATOM 816 C C . LEU A 1 105 ? 7.400 -1.479 4.727 1.00 79.25 105 LEU A C 1
ATOM 818 O O . LEU A 1 105 ? 7.200 -2.478 4.042 1.00 79.25 105 LEU A O 1
ATOM 822 N N . ILE A 1 106 ? 7.151 -1.448 6.035 1.00 84.50 106 ILE A N 1
ATOM 823 C CA . ILE A 1 106 ? 6.585 -2.591 6.759 1.00 84.50 106 ILE A CA 1
ATOM 824 C C . ILE A 1 106 ? 5.301 -2.159 7.445 1.00 84.50 106 ILE A C 1
ATOM 826 O O . ILE A 1 106 ? 5.279 -1.196 8.205 1.00 84.50 106 ILE A O 1
ATOM 830 N N . ASN A 1 107 ? 4.236 -2.917 7.230 1.00 85.75 107 ASN A N 1
ATOM 831 C CA . ASN A 1 107 ? 2.984 -2.826 7.956 1.00 85.75 107 ASN A CA 1
ATOM 832 C C . ASN A 1 107 ? 2.903 -3.960 8.982 1.00 85.75 107 ASN A C 1
ATOM 834 O O . ASN A 1 107 ? 3.159 -5.124 8.673 1.00 85.75 107 ASN A O 1
ATOM 838 N N . LEU A 1 108 ? 2.511 -3.620 10.207 1.00 91.50 108 LEU A N 1
ATOM 839 C CA . LEU A 1 108 ? 2.360 -4.572 11.299 1.00 91.50 108 LEU A CA 1
ATOM 840 C C . LEU A 1 108 ? 1.128 -4.217 12.130 1.00 91.50 108 LEU A C 1
ATOM 842 O O . LEU A 1 108 ? 0.986 -3.087 12.599 1.00 91.50 108 LEU A O 1
ATOM 846 N N . ASP A 1 109 ? 0.254 -5.192 12.358 1.00 92.00 109 ASP A N 1
ATOM 847 C CA . ASP A 1 109 ? -0.837 -5.045 13.310 1.00 92.00 109 ASP A CA 1
ATOM 848 C C . ASP A 1 109 ? -0.394 -5.535 14.697 1.00 92.00 109 ASP A C 1
ATOM 850 O O . ASP A 1 109 ? 0.260 -6.567 14.862 1.00 92.00 109 ASP A O 1
ATOM 854 N N . VAL A 1 110 ? -0.803 -4.800 15.725 1.00 94.88 110 VAL A N 1
ATOM 855 C CA . VAL A 1 110 ? -0.541 -5.110 17.127 1.00 94.88 110 VAL A CA 1
ATOM 856 C C . VAL A 1 110 ? -1.881 -5.272 17.838 1.00 94.88 110 VAL A C 1
ATOM 858 O O . VAL A 1 110 ? -2.620 -4.308 18.050 1.00 94.88 110 VAL A O 1
ATOM 861 N N . TYR A 1 111 ? -2.218 -6.511 18.187 1.00 94.75 111 TYR A N 1
ATOM 862 C CA . TYR A 1 111 ? -3.409 -6.845 18.958 1.00 94.75 111 TYR A CA 1
ATOM 863 C C . TYR A 1 111 ? -3.106 -6.734 20.452 1.00 94.75 111 TYR A C 1
ATOM 865 O O . TYR A 1 111 ? -2.402 -7.567 21.027 1.00 94.75 111 TYR A O 1
ATOM 873 N N . ALA A 1 112 ? -3.632 -5.686 21.080 1.00 94.44 112 ALA A N 1
ATOM 874 C CA . ALA A 1 112 ? -3.441 -5.402 22.493 1.00 94.44 112 ALA A CA 1
ATOM 875 C C . ALA A 1 112 ? -4.678 -5.825 23.295 1.00 94.44 112 ALA A C 1
ATOM 877 O O . ALA A 1 112 ? -5.774 -5.282 23.138 1.00 94.44 112 ALA A O 1
ATOM 878 N N . ILE A 1 113 ? -4.485 -6.787 24.192 1.00 91.31 113 ILE A N 1
ATOM 879 C CA . ILE A 1 113 ? -5.476 -7.186 25.189 1.00 91.31 113 ILE A CA 1
ATOM 880 C C . ILE A 1 113 ? -5.353 -6.218 26.352 1.00 91.31 113 ILE A C 1
ATOM 882 O O . ILE A 1 113 ? -4.326 -6.183 27.033 1.00 91.31 113 ILE A O 1
ATOM 886 N N . THR A 1 114 ? -6.395 -5.425 26.565 1.00 88.50 114 THR A N 1
ATOM 887 C CA . THR A 1 114 ? -6.435 -4.446 27.654 1.00 88.50 114 THR A CA 1
ATOM 888 C C . THR A 1 114 ? -7.119 -5.043 28.879 1.00 88.50 114 THR A C 1
ATOM 890 O O . THR A 1 114 ? -7.716 -6.116 28.816 1.00 88.50 114 THR A O 1
ATOM 893 N N . ASP A 1 115 ? -6.995 -4.388 30.027 1.00 73.19 115 ASP A N 1
ATOM 894 C CA . ASP A 1 115 ? -7.736 -4.712 31.255 1.00 73.19 115 ASP A CA 1
ATOM 895 C C . ASP A 1 115 ? -9.248 -4.438 31.149 1.00 73.19 115 ASP A C 1
ATOM 897 O O . ASP A 1 115 ? -10.043 -4.923 31.957 1.00 73.19 115 ASP A O 1
ATOM 901 N N . THR A 1 116 ? -9.655 -3.676 30.135 1.00 71.94 116 THR A N 1
ATOM 902 C CA . THR A 1 116 ? -11.057 -3.444 29.794 1.00 71.94 116 THR A CA 1
ATOM 903 C C . THR A 1 116 ? -11.573 -4.523 28.836 1.00 71.94 116 THR A C 1
ATOM 905 O O . THR A 1 116 ? -10.806 -5.189 28.151 1.00 71.94 116 THR A O 1
ATOM 908 N N . GLU A 1 117 ? -12.894 -4.651 28.680 1.00 73.62 117 GLU A N 1
ATOM 909 C CA . GLU A 1 117 ? -13.492 -5.517 27.642 1.00 73.62 117 GLU A CA 1
ATOM 910 C C . GLU A 1 117 ? -13.203 -5.036 26.195 1.00 73.62 117 GLU A C 1
ATOM 912 O O . GLU A 1 117 ? -13.733 -5.587 25.230 1.00 73.62 117 GLU A O 1
ATOM 917 N N . LYS A 1 118 ? -12.386 -3.985 26.015 1.00 84.06 118 LYS A N 1
ATOM 918 C CA . LYS A 1 118 ? -12.020 -3.400 24.721 1.00 84.06 118 LYS A CA 1
ATOM 919 C C . LYS A 1 118 ? -10.616 -3.854 24.333 1.00 84.06 118 LYS A C 1
ATOM 921 O O . LYS A 1 118 ? -9.632 -3.158 24.584 1.00 84.06 118 LYS A O 1
ATOM 926 N N . ASN A 1 119 ? -10.525 -5.006 23.682 1.00 91.69 119 ASN A N 1
ATOM 927 C CA . ASN A 1 119 ? -9.299 -5.372 22.979 1.00 91.69 119 ASN A CA 1
ATOM 928 C C . ASN A 1 119 ? -9.084 -4.418 21.801 1.00 91.69 119 ASN A C 1
ATOM 930 O O . ASN A 1 119 ? -10.045 -3.989 21.151 1.00 91.69 119 ASN A O 1
ATOM 934 N N . LEU A 1 120 ? -7.827 -4.075 21.548 1.00 94.69 120 LEU A N 1
ATOM 935 C CA . LEU A 1 120 ? -7.449 -3.057 20.582 1.00 94.69 120 LEU A CA 1
ATOM 936 C C . LEU A 1 120 ? -6.655 -3.664 19.435 1.00 94.69 120 LEU A C 1
ATOM 938 O O . LEU A 1 120 ? -5.799 -4.520 19.647 1.00 94.69 120 LEU A O 1
ATOM 942 N N . LEU A 1 121 ? -6.922 -3.175 18.231 1.00 93.62 121 LEU A N 1
ATOM 943 C CA . LEU A 1 121 ? -6.091 -3.399 17.060 1.00 93.62 121 LEU A CA 1
ATOM 944 C C . LEU A 1 121 ? -5.374 -2.088 16.734 1.00 93.62 121 LEU A C 1
ATOM 946 O O . LEU A 1 121 ? -6.010 -1.094 16.366 1.00 93.62 121 LEU A O 1
ATOM 950 N N . VAL A 1 122 ? -4.058 -2.088 16.909 1.00 95.56 122 VAL A N 1
ATOM 951 C CA . VAL A 1 122 ? -3.173 -0.970 16.582 1.00 95.56 122 VAL A CA 1
ATOM 952 C C . VAL A 1 122 ? -2.511 -1.272 15.245 1.00 95.56 122 VAL A C 1
ATOM 954 O O . VAL A 1 122 ? -1.889 -2.317 15.097 1.00 95.56 122 VAL A O 1
ATOM 957 N N . LYS A 1 123 ? -2.632 -0.368 14.275 1.00 92.31 123 LYS A N 1
ATOM 958 C CA . LYS A 1 123 ? -1.942 -0.484 12.985 1.00 92.31 123 LYS A CA 1
ATOM 959 C C . LYS A 1 123 ? -0.662 0.331 13.036 1.00 92.31 123 LYS A C 1
ATOM 961 O O . LYS A 1 123 ? -0.744 1.544 13.227 1.00 92.31 123 LYS A O 1
ATOM 966 N N . ALA A 1 124 ? 0.485 -0.315 12.879 1.00 87.62 124 ALA A N 1
ATOM 967 C CA . ALA A 1 124 ? 1.796 0.316 12.859 1.00 87.62 124 ALA A CA 1
ATOM 968 C C . ALA A 1 124 ? 2.439 0.192 11.473 1.00 87.62 124 ALA A C 1
ATOM 970 O O . ALA A 1 124 ? 2.211 -0.777 10.751 1.00 87.62 124 ALA A O 1
ATOM 971 N N . MET A 1 125 ? 3.239 1.192 11.119 1.00 90.44 125 MET A N 1
ATOM 972 C CA . MET A 1 125 ? 3.945 1.281 9.849 1.00 90.44 125 MET A CA 1
ATOM 973 C C . MET A 1 125 ? 5.379 1.739 10.091 1.00 90.44 125 MET A C 1
ATOM 975 O O . MET A 1 125 ? 5.589 2.768 10.735 1.00 90.44 125 MET A O 1
ATOM 979 N N . TYR A 1 126 ? 6.341 1.001 9.554 1.00 88.25 126 TYR A N 1
ATOM 980 C CA . TYR A 1 126 ? 7.722 1.432 9.403 1.00 88.25 126 TYR A CA 1
ATOM 981 C C . TYR A 1 126 ? 7.914 1.998 8.011 1.00 88.25 126 TYR A C 1
ATOM 983 O O . TYR A 1 126 ? 7.555 1.339 7.041 1.00 88.25 126 TYR A O 1
ATOM 991 N N . LEU A 1 127 ? 8.505 3.182 7.909 1.00 83.38 127 LEU A N 1
ATOM 992 C CA . LEU A 1 127 ? 8.880 3.759 6.626 1.00 83.38 127 LEU A CA 1
ATOM 993 C C . LEU A 1 127 ? 10.344 4.171 6.669 1.00 83.38 127 LEU A C 1
ATOM 995 O O . LEU A 1 127 ? 10.724 5.036 7.460 1.00 83.38 127 LEU A O 1
ATOM 999 N N . GLU A 1 128 ? 11.144 3.599 5.777 1.00 80.50 128 GLU A N 1
ATOM 1000 C CA . GLU A 1 128 ? 12.516 4.017 5.529 1.00 80.50 128 GLU A CA 1
ATOM 1001 C C . GLU A 1 128 ? 12.597 4.924 4.299 1.00 80.50 128 GLU A C 1
ATOM 1003 O O . GLU A 1 128 ? 12.235 4.565 3.180 1.00 80.50 128 GLU A O 1
ATOM 1008 N N . THR A 1 129 ? 13.107 6.133 4.516 1.00 71.75 129 THR A N 1
ATOM 1009 C CA . THR A 1 129 ? 13.410 7.120 3.478 1.00 71.75 129 THR A CA 1
ATOM 1010 C C . THR A 1 129 ? 14.909 7.404 3.465 1.00 71.75 129 THR A C 1
ATOM 1012 O O . THR A 1 129 ? 15.607 7.175 4.450 1.00 71.75 129 THR A O 1
ATOM 1015 N N . SER A 1 130 ? 15.415 8.027 2.397 1.00 71.31 130 SER A N 1
ATOM 1016 C CA . SER A 1 130 ? 16.838 8.395 2.280 1.00 71.31 130 SER A CA 1
ATOM 1017 C C . SER A 1 130 ? 17.373 9.293 3.407 1.00 71.31 130 SER A C 1
ATOM 1019 O O . SER A 1 130 ? 18.583 9.462 3.539 1.00 71.31 130 SER A O 1
ATOM 1021 N N . SER A 1 131 ? 16.488 9.939 4.170 1.00 71.00 131 SER A N 1
ATOM 1022 C CA . SER A 1 131 ? 16.840 10.904 5.218 1.00 71.00 131 SER A CA 1
ATOM 1023 C C . SER A 1 131 ? 16.384 10.513 6.619 1.00 71.00 131 SER A C 1
ATOM 1025 O O . SER A 1 131 ? 16.841 11.134 7.577 1.00 71.00 131 SER A O 1
ATOM 1027 N N . ASN A 1 132 ? 15.461 9.561 6.748 1.00 74.50 132 ASN A N 1
ATOM 1028 C CA . ASN A 1 132 ? 14.903 9.169 8.034 1.00 74.50 132 ASN A CA 1
ATOM 1029 C C . ASN A 1 132 ? 14.217 7.809 7.937 1.00 74.50 132 ASN A C 1
ATOM 1031 O O . ASN A 1 132 ? 13.610 7.510 6.909 1.00 74.50 132 ASN A O 1
ATOM 1035 N N . SER A 1 133 ? 14.239 7.052 9.024 1.00 83.88 133 SER A N 1
ATOM 1036 C CA . SER A 1 133 ? 13.426 5.855 9.177 1.00 83.88 133 SER A CA 1
ATOM 1037 C C . SER A 1 133 ? 12.809 5.819 10.567 1.00 83.88 133 SER A C 1
ATOM 1039 O O . SER A 1 133 ? 13.422 6.285 11.527 1.00 83.88 133 SER A O 1
ATOM 1041 N N . SER A 1 134 ? 11.561 5.370 10.660 1.00 89.25 134 SER A N 1
ATOM 1042 C CA . SER A 1 134 ? 10.829 5.343 11.930 1.00 89.25 134 SER A CA 1
ATOM 1043 C C . SER A 1 134 ? 9.574 4.492 11.834 1.00 89.25 134 SER A C 1
ATOM 1045 O O . SER A 1 134 ? 8.947 4.414 10.772 1.00 89.25 134 SER A O 1
ATOM 1047 N N . TRP A 1 135 ? 9.162 3.951 12.972 1.00 92.75 135 TRP A N 1
ATOM 1048 C CA . TRP A 1 135 ? 7.826 3.425 13.180 1.00 92.75 135 TRP A CA 1
ATOM 1049 C C . TRP A 1 135 ? 6.837 4.545 13.487 1.00 92.75 135 TRP A C 1
ATOM 1051 O O . TRP A 1 135 ? 7.132 5.535 14.152 1.00 92.75 135 TRP A O 1
ATOM 1061 N N . SER A 1 136 ? 5.607 4.370 13.025 1.00 88.94 136 SER A N 1
ATOM 1062 C CA . SER A 1 136 ? 4.491 5.237 13.368 1.00 88.94 136 SER A CA 1
ATOM 1063 C C . SER A 1 136 ? 3.220 4.417 13.534 1.00 88.94 136 SER A C 1
ATOM 1065 O O . SER A 1 136 ? 3.004 3.423 12.841 1.00 88.94 136 SER A O 1
ATOM 1067 N N . VAL A 1 137 ? 2.357 4.818 14.466 1.00 91.75 137 VAL A N 1
ATOM 1068 C CA . VAL A 1 137 ? 1.018 4.232 14.585 1.00 91.75 137 VAL A CA 1
ATOM 1069 C C . VAL A 1 137 ? 0.088 4.981 13.645 1.00 91.75 137 VAL A C 1
ATOM 1071 O O . VAL A 1 137 ? -0.050 6.194 13.764 1.00 91.75 137 VAL A O 1
ATOM 1074 N N . ILE A 1 138 ? -0.567 4.257 12.742 1.00 89.25 138 ILE A N 1
ATOM 1075 C CA . ILE A 1 138 ? -1.547 4.785 11.789 1.00 89.25 138 ILE A CA 1
ATOM 1076 C C . ILE A 1 138 ? -2.914 4.948 12.456 1.00 89.25 138 ILE A C 1
ATOM 1078 O O . ILE A 1 138 ? -3.588 5.964 12.283 1.00 89.25 138 ILE A O 1
ATOM 1082 N N . SER A 1 139 ? -3.344 3.938 13.219 1.00 90.62 139 SER A N 1
ATOM 1083 C CA . SER A 1 139 ? -4.645 3.947 13.892 1.00 90.62 139 SER A CA 1
ATOM 1084 C C . SER A 1 139 ? -4.709 2.997 15.085 1.00 90.62 139 SER A C 1
ATOM 1086 O O . SER A 1 139 ? -3.953 2.030 15.167 1.00 90.62 139 SER A O 1
ATOM 1088 N N . VAL A 1 140 ? -5.649 3.266 15.993 1.00 95.06 140 VAL A N 1
ATOM 1089 C CA . VAL A 1 140 ? -6.044 2.368 17.084 1.00 95.06 140 VAL A CA 1
ATOM 1090 C C . VAL A 1 140 ? -7.554 2.190 17.042 1.00 95.06 140 VAL A C 1
ATOM 1092 O O . VAL A 1 140 ? -8.301 3.170 17.117 1.00 95.06 140 VAL A O 1
ATOM 1095 N N . THR A 1 141 ? -8.003 0.941 16.948 1.00 92.12 141 THR A N 1
ATOM 1096 C CA . THR A 1 141 ? -9.422 0.585 16.825 1.00 92.12 141 THR A CA 1
ATOM 1097 C C . THR A 1 141 ? -9.842 -0.440 17.866 1.00 92.12 141 THR A C 1
ATOM 1099 O O . THR A 1 141 ? -9.030 -1.225 18.353 1.00 92.12 141 THR A O 1
ATOM 1102 N N . ASN A 1 142 ? -11.128 -0.456 18.206 1.00 89.44 142 ASN A N 1
ATOM 1103 C CA . ASN A 1 142 ? -11.718 -1.581 18.917 1.00 89.44 142 ASN A CA 1
ATOM 1104 C C . ASN A 1 142 ? -11.704 -2.821 18.014 1.00 89.44 142 ASN A C 1
ATOM 1106 O O . ASN A 1 142 ? -12.285 -2.797 16.932 1.00 89.44 142 ASN A O 1
ATOM 1110 N N . ALA A 1 143 ? -11.106 -3.914 18.477 1.00 85.50 143 ALA A N 1
ATOM 1111 C CA . ALA A 1 143 ? -10.946 -5.119 17.670 1.00 85.50 143 ALA A CA 1
ATOM 1112 C C . ALA A 1 143 ? -12.266 -5.842 17.339 1.00 85.50 143 ALA A C 1
ATOM 1114 O O . ALA A 1 143 ? -12.291 -6.665 16.429 1.00 85.50 143 ALA A O 1
ATOM 1115 N N . VAL A 1 144 ? -13.352 -5.557 18.069 1.00 81.62 144 VAL A N 1
ATOM 1116 C CA . VAL A 1 144 ? -14.676 -6.160 17.845 1.00 81.62 144 VAL A CA 1
ATOM 1117 C C . VAL A 1 144 ? -15.601 -5.201 17.101 1.00 81.62 144 VAL A C 1
ATOM 1119 O O . VAL A 1 144 ? -16.226 -5.587 16.120 1.00 81.62 144 VAL A O 1
ATOM 1122 N N . SER A 1 145 ? -15.726 -3.956 17.567 1.00 82.25 145 SER A N 1
ATOM 1123 C CA . SER A 1 145 ? -16.674 -2.994 16.988 1.00 82.25 145 SER A CA 1
ATOM 1124 C C . SER A 1 145 ? -16.107 -2.160 15.841 1.00 82.25 145 SER A C 1
ATOM 1126 O O . SER A 1 145 ? -16.878 -1.486 15.163 1.00 82.25 145 SER A O 1
ATOM 1128 N N . GLY A 1 146 ? -14.786 -2.146 15.649 1.00 83.38 146 GLY A N 1
ATOM 1129 C CA . GLY A 1 146 ? -14.114 -1.335 14.631 1.00 83.38 146 GLY A CA 1
ATOM 1130 C C . GLY A 1 146 ? -14.085 0.170 14.919 1.00 83.38 146 GLY A C 1
ATOM 1131 O O . GLY A 1 146 ? -13.622 0.936 14.082 1.00 83.38 146 GLY A O 1
ATOM 1132 N N . LEU A 1 147 ? -14.562 0.624 16.086 1.00 87.00 147 LEU A N 1
ATOM 1133 C CA . LEU A 1 147 ? -14.559 2.049 16.437 1.00 87.00 147 LEU A CA 1
ATOM 1134 C C . LEU A 1 147 ? -13.129 2.584 16.561 1.00 87.00 147 LEU A C 1
ATOM 1136 O O . LEU A 1 147 ? -12.315 1.991 17.273 1.00 87.00 147 LEU A O 1
ATOM 1140 N N . TYR A 1 148 ? -12.850 3.725 15.930 1.00 90.69 148 TYR A N 1
ATOM 1141 C CA . TYR A 1 148 ? -11.555 4.397 16.021 1.00 90.69 148 TYR A CA 1
ATOM 1142 C C . TYR A 1 148 ? -11.430 5.183 17.327 1.00 90.69 148 TYR A C 1
ATOM 1144 O O . TYR A 1 148 ? -12.294 5.987 17.676 1.00 90.69 148 TYR A O 1
ATOM 1152 N N . TYR A 1 149 ? -10.317 4.979 18.025 1.00 93.69 149 TYR A N 1
ATOM 1153 C CA . TYR A 1 149 ? -9.917 5.765 19.196 1.00 93.69 149 TYR A CA 1
ATOM 1154 C C . TYR A 1 149 ? -8.754 6.707 18.882 1.00 93.69 149 TYR A C 1
ATOM 1156 O O . TYR A 1 149 ? -8.591 7.741 19.525 1.00 93.69 149 TYR A O 1
ATOM 1164 N N . TYR A 1 150 ? -7.962 6.360 17.871 1.00 93.88 150 TYR A N 1
ATOM 1165 C CA . TYR A 1 150 ? -6.878 7.178 17.352 1.00 93.88 150 TYR A CA 1
ATOM 1166 C C . TYR A 1 150 ? -6.719 6.931 15.855 1.00 93.88 150 TYR A C 1
ATOM 1168 O O . TYR A 1 150 ? -6.839 5.796 15.391 1.00 93.88 150 TYR A O 1
ATOM 1176 N N . VAL A 1 151 ? -6.396 7.995 15.131 1.00 89.69 151 VAL A N 1
ATOM 1177 C CA . VAL A 1 151 ? -5.857 7.968 13.771 1.00 89.69 151 VAL A CA 1
ATOM 1178 C C . VAL A 1 151 ? -4.810 9.074 13.656 1.00 89.69 151 VAL A C 1
ATOM 1180 O O . VAL A 1 151 ? -4.891 10.075 14.380 1.00 89.69 151 VAL A O 1
ATOM 1183 N N . GLN A 1 152 ? -3.845 8.908 12.753 1.00 81.69 152 GLN A N 1
ATOM 1184 C CA . GLN A 1 152 ? -2.913 9.981 12.401 1.00 81.69 152 GLN A CA 1
ATOM 1185 C C . GLN A 1 152 ? -3.650 11.227 11.904 1.00 81.69 152 GLN A C 1
ATOM 1187 O O . GLN A 1 152 ? -4.770 11.143 11.397 1.00 81.69 152 GLN A O 1
ATOM 1192 N N . ASP A 1 153 ? -3.013 12.388 12.062 1.00 79.25 153 ASP A N 1
ATOM 1193 C CA . ASP A 1 153 ? -3.626 13.693 11.796 1.00 79.25 153 ASP A CA 1
ATOM 1194 C C . ASP A 1 153 ? -4.232 13.793 10.388 1.00 79.25 153 ASP A C 1
ATOM 1196 O O . ASP A 1 153 ? -5.372 14.239 10.254 1.00 79.25 153 ASP A O 1
ATOM 1200 N N . ASP A 1 154 ? -3.537 13.267 9.378 1.00 73.94 154 ASP A N 1
ATOM 1201 C CA . ASP A 1 154 ? -3.958 13.282 7.968 1.00 73.94 154 ASP A CA 1
ATOM 1202 C C . ASP A 1 154 ? -5.196 12.412 7.670 1.00 73.94 154 ASP A C 1
ATOM 1204 O O . ASP A 1 154 ? -5.749 12.449 6.568 1.00 73.94 154 ASP A O 1
ATOM 1208 N N . LEU A 1 155 ? -5.642 11.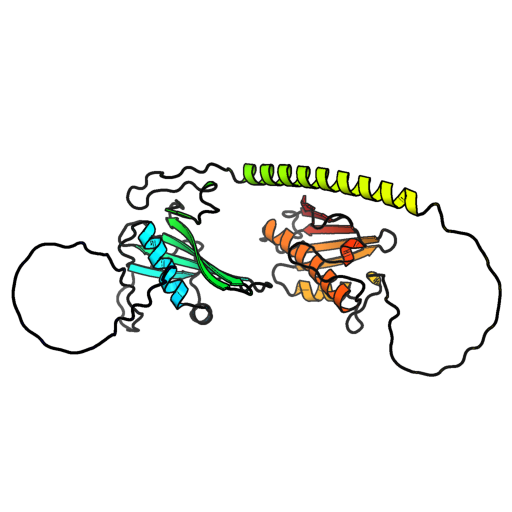614 8.646 1.00 73.44 155 LEU A N 1
ATOM 1209 C CA . LEU A 1 155 ? -6.808 10.736 8.547 1.00 73.44 155 LEU A CA 1
ATOM 1210 C C . LEU A 1 155 ? -7.964 11.170 9.462 1.00 73.44 155 LEU A C 1
ATOM 1212 O O . LEU A 1 155 ? -9.043 10.579 9.402 1.00 73.44 155 LEU A O 1
ATOM 1216 N N . LYS A 1 156 ? -7.786 12.197 10.307 1.00 82.50 156 LYS A N 1
ATOM 1217 C CA . LYS A 1 156 ? -8.795 12.603 11.308 1.00 82.50 156 LYS A CA 1
ATOM 1218 C C . LYS A 1 156 ? -10.110 13.089 10.705 1.00 82.50 156 LYS A C 1
ATOM 1220 O O . LYS A 1 156 ? -11.157 12.915 11.316 1.00 82.50 156 LYS A O 1
ATOM 1225 N N . ASN A 1 157 ? -10.064 13.688 9.521 1.00 82.12 157 ASN A N 1
ATOM 1226 C CA . ASN A 1 157 ? -11.239 14.138 8.771 1.00 82.12 157 ASN A CA 1
ATOM 1227 C C . ASN A 1 157 ? -12.022 12.988 8.113 1.00 82.12 157 ASN A C 1
ATOM 1229 O O . ASN A 1 157 ? -13.162 13.210 7.712 1.00 82.12 157 ASN A O 1
ATOM 1233 N N . LYS A 1 158 ? -11.444 11.782 8.019 1.00 79.56 158 LYS A N 1
ATOM 1234 C CA . LYS A 1 158 ? -12.022 10.625 7.308 1.00 79.56 158 LYS A CA 1
ATOM 1235 C C . LYS A 1 158 ? -12.698 9.605 8.224 1.00 79.56 158 LYS A C 1
ATOM 1237 O O . LYS A 1 158 ? -13.418 8.736 7.736 1.00 79.56 158 LYS A O 1
ATOM 1242 N N . CYS A 1 159 ? -12.483 9.695 9.536 1.00 79.44 159 CYS A N 1
ATOM 1243 C CA . CYS A 1 159 ? -12.978 8.721 10.506 1.00 79.44 159 CYS A CA 1
ATOM 1244 C C . CYS A 1 159 ? -13.709 9.402 11.665 1.00 79.44 159 CYS A C 1
ATOM 1246 O O . CYS A 1 159 ? -13.262 10.425 12.178 1.00 79.44 159 CYS A O 1
ATOM 1248 N N . ASP A 1 160 ? -14.783 8.771 12.136 1.00 86.56 160 ASP A N 1
ATOM 1249 C CA . ASP A 1 160 ? -15.387 9.111 13.421 1.00 86.56 160 ASP A CA 1
ATOM 1250 C C . ASP A 1 160 ? -14.473 8.624 14.553 1.00 86.56 160 ASP A C 1
ATOM 1252 O O . ASP A 1 160 ? -14.190 7.429 14.666 1.00 86.56 160 ASP A O 1
ATOM 1256 N N . ILE A 1 161 ? -14.010 9.546 15.396 1.00 93.31 161 ILE A N 1
ATOM 1257 C CA . ILE A 1 161 ? -13.096 9.267 16.507 1.00 93.31 161 ILE A CA 1
ATOM 1258 C C . ILE A 1 161 ? -13.868 9.328 17.817 1.00 93.31 161 ILE A C 1
ATOM 1260 O O . ILE A 1 161 ? -14.538 10.318 18.130 1.00 93.31 161 ILE A O 1
ATOM 1264 N N . TYR A 1 162 ? -13.728 8.275 18.611 1.00 93.31 162 TYR A N 1
ATOM 1265 C CA . TYR A 1 162 ? -14.393 8.101 19.891 1.00 93.31 162 TYR A CA 1
ATOM 1266 C C . TYR A 1 162 ? -13.391 8.216 21.037 1.00 93.31 162 TYR A C 1
ATOM 1268 O O . TYR A 1 162 ? -12.241 7.800 20.941 1.00 93.31 162 TYR A O 1
ATOM 1276 N N . ASP A 1 163 ? -13.843 8.743 22.165 1.00 94.81 163 ASP A N 1
ATOM 1277 C CA . ASP A 1 163 ? -13.088 8.701 23.408 1.00 94.81 163 ASP A CA 1
ATOM 1278 C C . ASP A 1 163 ? -13.042 7.258 23.929 1.00 94.81 163 ASP A C 1
ATOM 1280 O O . ASP A 1 163 ? -14.081 6.642 24.185 1.00 94.81 163 ASP A O 1
ATOM 1284 N N . TYR A 1 164 ? -11.836 6.714 24.103 1.00 93.31 164 TYR A N 1
ATOM 1285 C CA . TYR A 1 164 ? -11.640 5.329 24.537 1.00 93.31 164 TYR A CA 1
ATOM 1286 C C . TYR A 1 164 ? -12.307 5.037 25.886 1.00 93.31 164 TYR A C 1
ATOM 1288 O O . TYR A 1 164 ? -12.924 3.984 26.054 1.00 93.31 164 TYR A O 1
ATOM 1296 N N . THR A 1 165 ? -12.256 5.971 26.839 1.00 91.56 165 THR A N 1
ATOM 1297 C CA . THR A 1 165 ? -12.759 5.752 28.204 1.00 91.56 165 THR A CA 1
ATOM 1298 C C . THR A 1 165 ? -14.288 5.733 28.242 1.00 91.56 165 THR A C 1
ATOM 1300 O O . THR A 1 165 ? -14.902 4.823 28.799 1.00 91.56 165 THR A O 1
ATOM 1303 N N . THR A 1 166 ? -14.919 6.726 27.624 1.00 92.00 166 THR A N 1
ATOM 1304 C CA . THR A 1 166 ? -16.359 6.992 27.711 1.00 92.00 166 THR A CA 1
ATOM 1305 C C . THR A 1 166 ? -17.162 6.407 26.554 1.00 92.00 166 THR A C 1
ATOM 1307 O O . THR A 1 166 ? -18.379 6.278 26.675 1.00 92.00 166 THR A O 1
ATOM 1310 N N . GLY A 1 167 ? -16.510 6.064 25.439 1.00 88.88 167 GLY A N 1
ATOM 1311 C CA . GLY A 1 167 ? -17.151 5.598 24.208 1.00 88.88 167 GLY A CA 1
ATOM 1312 C C . GLY A 1 167 ? -17.937 6.680 23.461 1.00 88.88 167 GLY A C 1
ATOM 1313 O O . GLY A 1 167 ? -18.724 6.354 22.577 1.00 88.88 167 GLY A O 1
ATOM 1314 N N . LYS A 1 168 ? -17.783 7.958 23.824 1.00 95.06 168 LYS A N 1
ATOM 1315 C CA . LYS A 1 168 ? -18.487 9.070 23.173 1.00 95.06 168 LYS A CA 1
ATOM 1316 C C . LYS A 1 168 ? -17.728 9.548 21.944 1.00 95.06 168 LYS A C 1
ATOM 1318 O O . LYS A 1 168 ? -16.506 9.612 21.976 1.00 95.06 168 LYS A O 1
ATOM 1323 N N . LEU A 1 169 ? -18.459 9.939 20.903 1.00 94.00 169 LEU A N 1
ATOM 1324 C CA . LEU A 1 169 ? -17.885 10.612 19.740 1.00 94.00 169 LEU A CA 1
ATOM 1325 C C . LEU A 1 169 ? -17.224 11.929 20.179 1.00 94.00 169 LEU A C 1
ATOM 1327 O O . LEU A 1 169 ? -17.850 12.722 20.889 1.00 94.00 169 LEU A O 1
ATOM 1331 N N . ILE A 1 170 ? -15.974 12.141 19.771 1.00 94.88 170 ILE A N 1
ATOM 1332 C CA . ILE A 1 170 ? -15.194 13.357 20.056 1.00 94.88 170 ILE A CA 1
ATOM 1333 C C . ILE A 1 170 ? -14.750 14.093 18.793 1.00 94.88 170 ILE A C 1
ATOM 1335 O O . ILE A 1 170 ? -14.503 15.295 18.860 1.00 94.88 170 ILE A O 1
ATOM 1339 N N . SER A 1 171 ? -14.688 13.402 17.655 1.00 91.25 171 SER A N 1
ATOM 1340 C CA . SER A 1 171 ? -14.488 14.002 16.338 1.00 91.25 171 SER A CA 1
ATOM 1341 C C . SER A 1 171 ? -15.364 13.265 15.341 1.00 91.25 171 SER A C 1
ATOM 1343 O O . SER A 1 171 ? -15.269 12.048 15.239 1.00 91.25 171 SER A O 1
ATOM 1345 N N . GLU A 1 172 ? -16.221 13.993 14.642 1.00 90.31 172 GLU A N 1
ATOM 1346 C CA . GLU A 1 172 ? -17.011 13.456 13.534 1.00 90.31 172 GLU A CA 1
ATOM 1347 C C . GLU A 1 172 ? -16.195 13.585 12.248 1.00 90.31 172 GLU A C 1
ATOM 1349 O O . GLU A 1 172 ? -15.474 14.576 12.076 1.00 90.31 172 GLU A O 1
ATOM 1354 N N . LYS A 1 173 ? -16.296 12.600 11.353 1.00 87.19 173 LYS A N 1
ATOM 1355 C CA . LYS A 1 173 ? -15.708 12.719 10.020 1.00 87.19 173 LYS A CA 1
ATOM 1356 C C . LYS A 1 173 ? -16.321 13.917 9.291 1.00 87.19 173 LYS A C 1
ATOM 1358 O O . LYS A 1 173 ? -17.521 14.173 9.369 1.00 87.19 173 LYS A O 1
ATOM 1363 N N . THR A 1 174 ? -15.493 14.655 8.567 1.00 82.50 174 THR A N 1
ATOM 1364 C CA . THR A 1 174 ? -15.918 15.828 7.787 1.00 82.50 174 THR A CA 1
ATOM 1365 C C . THR A 1 174 ? -15.780 15.610 6.291 1.00 82.50 174 THR A C 1
ATOM 1367 O O . THR A 1 174 ? -16.371 16.355 5.517 1.00 82.50 174 THR A O 1
ATOM 1370 N N . GLU A 1 175 ? -15.013 14.600 5.891 1.00 67.94 175 GLU A N 1
ATOM 1371 C CA . GLU A 1 175 ? -14.878 14.154 4.515 1.00 67.94 175 GLU A CA 1
ATOM 1372 C C . GLU A 1 175 ? -15.431 12.739 4.412 1.00 67.94 175 GLU A C 1
ATOM 1374 O O . GLU A 1 175 ? -15.003 11.825 5.123 1.00 67.94 175 GLU A O 1
ATOM 1379 N N . ASP A 1 176 ? -16.390 12.552 3.511 1.00 55.81 176 ASP A N 1
ATOM 1380 C CA . ASP A 1 176 ? -16.641 11.221 2.982 1.00 55.81 176 ASP A CA 1
ATOM 1381 C C . ASP A 1 176 ? -15.527 10.910 1.978 1.00 55.81 176 ASP A C 1
ATOM 1383 O O . ASP A 1 176 ? -15.108 11.795 1.232 1.00 55.81 176 ASP A O 1
ATOM 1387 N N . MET A 1 177 ? -15.049 9.664 1.910 1.00 44.59 177 MET A N 1
ATOM 1388 C CA . MET A 1 177 ? -13.979 9.286 0.967 1.00 44.59 177 MET A CA 1
ATOM 1389 C C . MET A 1 177 ? -14.293 9.654 -0.501 1.00 44.59 177 MET A C 1
ATOM 1391 O O . MET A 1 177 ? -13.375 9.773 -1.306 1.00 44.59 177 MET A O 1
ATOM 1395 N N . GLY A 1 178 ? -15.568 9.875 -0.853 1.00 42.50 178 GLY A N 1
ATOM 1396 C CA . GLY A 1 178 ? -15.987 10.369 -2.168 1.00 42.50 178 GLY A CA 1
ATOM 1397 C C . GLY A 1 178 ? -15.738 11.866 -2.422 1.00 42.50 178 GLY A C 1
ATOM 1398 O O . GLY A 1 178 ? -15.524 12.249 -3.571 1.00 42.50 178 GLY A O 1
ATOM 1399 N N . ASP A 1 179 ? -15.717 12.712 -1.387 1.00 40.03 179 ASP A N 1
ATOM 1400 C CA . ASP A 1 179 ? -15.512 14.162 -1.532 1.00 40.03 179 ASP A CA 1
ATOM 1401 C C . ASP A 1 179 ? -14.032 14.511 -1.740 1.00 40.03 179 ASP A C 1
ATOM 1403 O O . ASP A 1 179 ? -13.719 15.370 -2.565 1.00 40.03 179 ASP A O 1
ATOM 1407 N N . SER A 1 180 ? -13.105 13.792 -1.095 1.00 37.25 180 SER A N 1
ATOM 1408 C CA . SER A 1 180 ? -11.661 13.996 -1.290 1.00 37.25 180 SER A CA 1
ATOM 1409 C C . SER A 1 180 ? -11.210 13.628 -2.715 1.00 37.25 180 SER A C 1
ATOM 1411 O O . SER A 1 180 ? -10.335 14.287 -3.274 1.00 37.25 180 SER A O 1
ATOM 1413 N N . VAL A 1 181 ? -11.828 12.611 -3.337 1.00 37.16 181 VAL A N 1
ATOM 1414 C CA . VAL A 1 181 ? -11.585 12.234 -4.747 1.00 37.16 181 VAL A CA 1
ATOM 1415 C C . VAL A 1 181 ? -12.089 13.324 -5.688 1.00 37.16 181 VAL A C 1
ATOM 1417 O O . VAL A 1 181 ? -11.421 13.680 -6.657 1.00 37.16 181 VAL A O 1
ATOM 1420 N N . LYS A 1 182 ? -13.248 13.903 -5.377 1.00 38.12 182 LYS A N 1
ATOM 1421 C CA . LYS A 1 182 ? -13.837 14.974 -6.172 1.00 38.12 182 LYS A CA 1
ATOM 1422 C C . LYS A 1 182 ? -13.043 16.277 -6.064 1.00 38.12 182 LYS A C 1
ATOM 1424 O O . LYS A 1 182 ? -12.743 16.877 -7.088 1.00 38.12 182 LYS A O 1
ATOM 1429 N N . GLU A 1 183 ? -12.630 16.680 -4.861 1.00 36.66 183 GLU A N 1
ATOM 1430 C CA . GLU A 1 183 ? -11.812 17.884 -4.656 1.00 36.66 183 GLU A CA 1
ATOM 1431 C C . GLU A 1 183 ? -10.407 17.732 -5.268 1.00 36.66 183 GLU A C 1
ATOM 1433 O O . GLU A 1 183 ? -9.849 18.689 -5.812 1.00 36.66 183 GLU A O 1
ATOM 1438 N N . PHE A 1 184 ? -9.834 16.525 -5.226 1.00 36.09 184 PHE A N 1
ATOM 1439 C CA . PHE A 1 184 ? -8.575 16.214 -5.902 1.00 36.09 184 PHE A CA 1
ATOM 1440 C C . PHE A 1 184 ? -8.706 16.266 -7.431 1.00 36.09 184 PHE A C 1
ATOM 1442 O O . PHE A 1 184 ? -7.836 16.837 -8.093 1.00 36.09 184 PHE A O 1
ATOM 1449 N N . ASN A 1 185 ? -9.793 15.723 -7.988 1.00 42.25 185 ASN A N 1
ATOM 1450 C CA . ASN A 1 185 ? -10.067 15.782 -9.424 1.00 42.25 185 ASN A CA 1
ATOM 1451 C C . ASN A 1 185 ? -10.310 17.225 -9.882 1.00 42.25 185 ASN A C 1
ATOM 1453 O O . ASN A 1 185 ? -9.671 17.666 -10.829 1.00 42.25 185 ASN A O 1
ATOM 1457 N N . GLU A 1 186 ? -11.111 18.008 -9.156 1.00 46.38 186 GLU A N 1
ATOM 1458 C CA . GLU A 1 186 ? -11.362 19.421 -9.476 1.00 46.38 186 GLU A CA 1
ATOM 1459 C C . GLU A 1 186 ? -10.079 20.275 -9.393 1.00 46.38 186 GLU A C 1
ATOM 1461 O O . GLU A 1 186 ? -9.850 21.151 -10.232 1.00 46.38 186 GLU A O 1
ATOM 1466 N N . LYS A 1 187 ? -9.195 20.018 -8.413 1.00 42.19 187 LYS A N 1
ATOM 1467 C CA . LYS A 1 187 ? -7.877 20.678 -8.343 1.00 42.19 187 LYS A CA 1
ATOM 1468 C C . LYS A 1 187 ? -6.939 20.223 -9.462 1.00 42.19 187 LYS A C 1
ATOM 1470 O O . LYS A 1 187 ? -6.220 21.068 -9.991 1.00 42.19 187 LYS A O 1
ATOM 1475 N N . SER A 1 188 ? -6.948 18.940 -9.830 1.00 39.69 188 SER A N 1
ATOM 1476 C CA . SER A 1 188 ? -6.158 18.423 -10.958 1.00 39.69 188 SER A CA 1
ATOM 1477 C C . SER A 1 188 ? -6.606 19.032 -12.281 1.00 39.69 188 SER A C 1
ATOM 1479 O O . SER A 1 188 ? -5.770 19.573 -12.994 1.00 39.69 188 SER A O 1
ATOM 1481 N N . GLU A 1 189 ? -7.910 19.042 -12.562 1.00 54.31 189 GLU A N 1
ATOM 1482 C CA . GLU A 1 189 ? -8.486 19.628 -13.778 1.00 54.31 189 GLU A CA 1
ATOM 1483 C C . GLU A 1 189 ? -8.160 21.123 -13.892 1.00 54.31 189 GLU A C 1
ATOM 1485 O O . GLU A 1 189 ? -7.835 21.627 -14.969 1.00 54.31 189 GLU A O 1
ATOM 1490 N N . LYS A 1 190 ? -8.189 21.851 -12.769 1.00 53.66 190 LYS A N 1
ATOM 1491 C CA . LYS A 1 190 ? -7.830 23.271 -12.749 1.00 53.66 190 LYS A CA 1
ATOM 1492 C C . LYS A 1 190 ? -6.343 23.503 -13.036 1.00 53.66 190 LYS A C 1
ATOM 1494 O O . LYS A 1 190 ? -6.011 24.394 -13.814 1.00 53.66 190 LYS A O 1
ATOM 1499 N N . ILE A 1 191 ? -5.459 22.715 -12.426 1.00 48.59 191 ILE A N 1
ATOM 1500 C CA . ILE A 1 191 ? -4.010 22.790 -12.672 1.00 48.59 191 ILE A CA 1
ATOM 1501 C C . ILE A 1 191 ? -3.694 22.407 -14.125 1.00 48.59 191 ILE A C 1
ATOM 1503 O O . ILE A 1 191 ? -2.857 23.045 -14.757 1.00 48.59 191 ILE A O 1
ATOM 1507 N N . GLU A 1 192 ? -4.388 21.412 -14.675 1.00 50.06 192 GLU A N 1
ATOM 1508 C CA . GLU A 1 192 ? -4.244 20.970 -16.063 1.00 50.06 192 GLU A CA 1
ATOM 1509 C C . GLU A 1 192 ? -4.704 22.045 -17.056 1.00 50.06 192 GLU A C 1
ATOM 1511 O O . GLU A 1 192 ? -4.015 22.316 -18.039 1.00 50.06 192 GLU A O 1
ATOM 1516 N N . SER A 1 193 ? -5.812 22.733 -16.769 1.00 53.06 193 SER A N 1
ATOM 1517 C CA . SER A 1 193 ? -6.261 23.877 -17.568 1.00 53.06 193 SER A CA 1
ATOM 1518 C C . SER A 1 193 ? -5.250 25.028 -17.549 1.00 53.06 193 SER A C 1
ATOM 1520 O O . SER A 1 193 ? -4.951 25.581 -18.605 1.00 53.06 193 SER A O 1
ATOM 1522 N N . GLU A 1 194 ? -4.712 25.388 -16.377 1.00 56.22 194 GLU A N 1
ATOM 1523 C CA . GLU A 1 194 ? -3.708 26.457 -16.244 1.00 56.22 194 GLU A CA 1
ATOM 1524 C C . GLU A 1 194 ? -2.375 26.082 -16.925 1.00 56.22 194 GLU A C 1
ATOM 1526 O O . GLU A 1 194 ? -1.701 26.941 -17.494 1.00 56.22 194 GLU A O 1
ATOM 1531 N N . PHE A 1 195 ? -1.999 24.800 -16.913 1.00 44.97 195 PHE A N 1
ATOM 1532 C CA . PHE A 1 195 ? -0.803 24.295 -17.589 1.00 44.97 195 PHE A CA 1
ATOM 1533 C C . PHE A 1 195 ? -0.956 24.277 -19.116 1.00 44.97 195 PHE A C 1
ATOM 1535 O O . PHE A 1 195 ? -0.037 24.681 -19.828 1.00 44.97 195 PHE A O 1
ATOM 1542 N N . ASN A 1 196 ? -2.119 23.865 -19.628 1.00 58.31 196 ASN A N 1
ATOM 1543 C CA . ASN A 1 196 ? -2.396 23.841 -21.065 1.00 58.31 196 ASN A CA 1
ATOM 1544 C C . ASN A 1 196 ? -2.441 25.251 -21.671 1.00 58.31 196 ASN A C 1
ATOM 1546 O O . ASN A 1 196 ? -1.898 25.457 -22.754 1.00 58.31 196 ASN A O 1
ATOM 1550 N N . GLU A 1 197 ? -2.996 26.233 -20.954 1.00 66.25 197 GLU A N 1
ATOM 1551 C CA . GLU A 1 197 ? -2.980 27.639 -21.383 1.00 66.25 197 GLU A CA 1
ATOM 1552 C C . GLU A 1 197 ? -1.536 28.168 -21.505 1.00 66.25 197 GLU A C 1
ATOM 1554 O O . GLU A 1 197 ? -1.165 28.751 -22.522 1.00 66.25 197 GLU A O 1
ATOM 1559 N N . GLN A 1 198 ? -0.670 27.859 -20.532 1.00 57.91 198 GLN A N 1
ATOM 1560 C CA . GLN A 1 198 ? 0.757 28.212 -20.599 1.00 57.91 198 GLN A CA 1
ATOM 1561 C C . GLN A 1 198 ? 1.511 27.481 -21.721 1.00 57.91 198 GLN A C 1
ATOM 1563 O O . GLN A 1 198 ? 2.476 28.017 -22.274 1.00 57.91 198 GLN A O 1
ATOM 1568 N N . LEU A 1 199 ? 1.106 26.252 -22.050 1.00 55.50 199 LEU A N 1
ATOM 1569 C CA . LEU A 1 199 ? 1.722 25.453 -23.105 1.00 55.50 199 LEU A CA 1
ATOM 1570 C C . LEU A 1 199 ? 1.368 25.987 -24.498 1.00 55.50 199 LEU A C 1
ATOM 1572 O O . LEU A 1 199 ? 2.227 26.011 -25.380 1.00 55.50 199 LEU A O 1
ATOM 1576 N N . ASP A 1 200 ? 0.130 26.428 -24.698 1.00 64.94 200 ASP A N 1
ATOM 1577 C CA . ASP A 1 200 ? -0.311 26.997 -25.970 1.00 64.94 200 ASP A CA 1
ATOM 1578 C C . ASP A 1 200 ? 0.305 28.384 -26.213 1.00 64.94 200 ASP A C 1
ATOM 1580 O O . ASP A 1 200 ? 0.820 28.625 -27.309 1.00 64.94 200 ASP A O 1
ATOM 1584 N N . ASP A 1 201 ? 0.429 29.215 -25.171 1.00 67.00 201 ASP A N 1
ATOM 1585 C CA . ASP A 1 201 ? 1.203 30.467 -25.217 1.00 67.00 201 ASP A CA 1
ATOM 1586 C C . ASP A 1 201 ? 2.676 30.224 -25.616 1.00 67.00 201 ASP A C 1
ATOM 1588 O O . ASP A 1 201 ? 3.293 31.009 -26.347 1.00 67.00 201 ASP A O 1
ATOM 1592 N N . LEU A 1 202 ? 3.272 29.119 -25.154 1.00 58.38 202 LEU A N 1
ATOM 1593 C CA . LEU A 1 202 ? 4.654 28.760 -25.479 1.00 58.38 202 LEU A CA 1
ATOM 1594 C C . LEU A 1 202 ? 4.804 28.255 -26.924 1.00 58.38 202 LEU A C 1
ATOM 1596 O O . LEU A 1 202 ? 5.798 28.579 -27.582 1.00 58.38 202 LEU A O 1
ATOM 1600 N N . LYS A 1 203 ? 3.827 27.489 -27.428 1.00 58.19 203 LYS A N 1
ATOM 1601 C CA . LYS A 1 203 ? 3.799 27.001 -28.817 1.00 58.19 203 LYS A CA 1
ATOM 1602 C C . LYS A 1 203 ? 3.645 28.144 -29.813 1.00 58.19 203 LYS A C 1
ATOM 1604 O O . LYS A 1 203 ? 4.352 28.160 -30.821 1.00 58.19 203 LYS A O 1
ATOM 1609 N N . GLU A 1 204 ? 2.775 29.115 -29.536 1.00 62.62 204 GLU A N 1
ATOM 1610 C CA . GLU A 1 204 ? 2.589 30.275 -30.415 1.00 62.62 204 GLU A CA 1
ATOM 1611 C C . GLU A 1 204 ? 3.899 31.072 -30.543 1.00 62.62 204 GLU A C 1
ATOM 1613 O O . GLU A 1 204 ? 4.348 31.382 -31.648 1.00 62.62 204 GLU A O 1
ATOM 1618 N N . LYS A 1 205 ? 4.606 31.253 -29.421 1.00 59.34 205 LYS A N 1
ATOM 1619 C CA . LYS A 1 205 ? 5.904 31.939 -29.371 1.00 59.3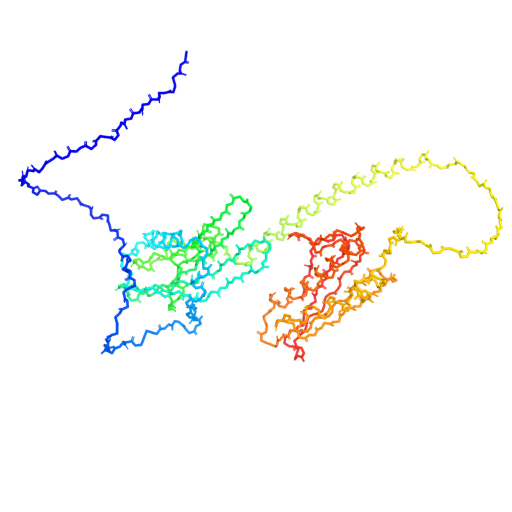4 205 LYS A CA 1
ATOM 1620 C C . LYS A 1 205 ? 7.034 31.207 -30.108 1.00 59.34 205 LYS A C 1
ATOM 1622 O O . LYS A 1 205 ? 7.956 31.854 -30.602 1.00 59.34 205 LYS A O 1
ATOM 1627 N N . TYR A 1 206 ? 6.988 29.876 -30.178 1.00 45.69 206 TYR A N 1
ATOM 1628 C CA . TYR A 1 206 ? 7.964 29.072 -30.926 1.00 45.69 206 TYR A CA 1
ATOM 1629 C C . TYR A 1 206 ? 7.667 29.040 -32.430 1.00 45.69 206 TYR A C 1
ATOM 1631 O O . TYR A 1 206 ? 8.593 29.109 -33.239 1.00 45.69 206 TYR A O 1
ATOM 1639 N N . THR A 1 207 ? 6.389 29.019 -32.809 1.00 48.09 207 THR A N 1
ATOM 1640 C CA . THR A 1 207 ? 5.959 28.970 -34.218 1.00 48.09 207 THR A CA 1
ATOM 1641 C C . THR A 1 207 ? 6.303 30.266 -34.967 1.00 48.09 207 THR A C 1
ATOM 1643 O O . THR A 1 207 ? 6.629 30.230 -36.152 1.00 48.09 207 THR A O 1
ATOM 1646 N N . GLU A 1 208 ? 6.335 31.410 -34.275 1.00 50.34 208 GLU A N 1
ATOM 1647 C CA . GLU A 1 208 ? 6.833 32.677 -34.836 1.00 50.34 208 GLU A CA 1
ATOM 1648 C C . GLU A 1 208 ? 8.355 32.676 -35.093 1.00 50.34 208 GLU A C 1
ATOM 1650 O O . GLU A 1 208 ? 8.834 33.436 -35.932 1.00 50.34 208 GLU A O 1
ATOM 1655 N N . SER A 1 209 ? 9.124 31.812 -34.416 1.00 45.03 209 SER A N 1
ATOM 1656 C CA . SER A 1 209 ? 10.595 31.798 -34.490 1.00 45.03 209 SER A CA 1
ATOM 1657 C C . SER A 1 209 ? 11.185 30.875 -35.570 1.00 45.03 209 SER A C 1
ATOM 1659 O O . SER A 1 209 ? 12.312 31.100 -36.006 1.00 45.03 209 SER A O 1
ATOM 1661 N N . GLU A 1 210 ? 10.436 29.876 -36.057 1.00 41.97 210 GLU A N 1
ATOM 1662 C CA . GLU A 1 210 ? 10.910 28.917 -37.078 1.00 41.97 210 GLU A CA 1
ATOM 1663 C C . GLU A 1 210 ? 10.682 29.371 -38.534 1.00 41.97 210 GLU A C 1
ATOM 1665 O O . GLU A 1 210 ? 11.210 28.766 -39.466 1.00 41.97 210 GLU A O 1
ATOM 1670 N N . SER A 1 211 ? 9.965 30.476 -38.763 1.00 40.03 211 SER A N 1
ATOM 1671 C CA . SER A 1 211 ? 9.685 30.996 -40.113 1.00 40.03 211 SER A CA 1
ATOM 1672 C C . SER A 1 211 ? 10.889 31.663 -40.816 1.00 40.03 211 SER A C 1
ATOM 1674 O O . SER A 1 211 ? 10.742 32.084 -41.966 1.00 40.03 211 SER A O 1
ATOM 1676 N N . GLU A 1 212 ? 12.064 31.792 -40.186 1.00 38.81 212 GLU A N 1
ATOM 1677 C CA . GLU A 1 212 ? 13.183 32.585 -40.740 1.00 38.81 212 GLU A CA 1
ATOM 1678 C C . GLU A 1 212 ? 14.415 31.802 -41.237 1.00 38.81 212 GLU A C 1
ATOM 1680 O O . GLU A 1 212 ? 15.368 32.430 -41.700 1.00 38.81 212 GLU A O 1
ATOM 1685 N N . THR A 1 213 ? 14.435 30.462 -41.257 1.00 36.69 213 THR A N 1
ATOM 1686 C CA . THR A 1 213 ? 15.662 29.748 -41.687 1.00 36.69 213 THR A CA 1
ATOM 1687 C C . THR A 1 213 ? 15.420 28.473 -42.497 1.00 36.69 213 THR A C 1
ATOM 1689 O O . THR A 1 213 ? 15.416 27.383 -41.939 1.00 36.69 213 THR A O 1
ATOM 1692 N N . GLN A 1 214 ? 15.317 28.594 -43.831 1.00 32.09 214 GLN A N 1
ATOM 1693 C CA . GLN A 1 214 ? 15.720 27.538 -44.782 1.00 32.09 214 GLN A CA 1
ATOM 1694 C C . GLN A 1 214 ? 15.887 28.058 -46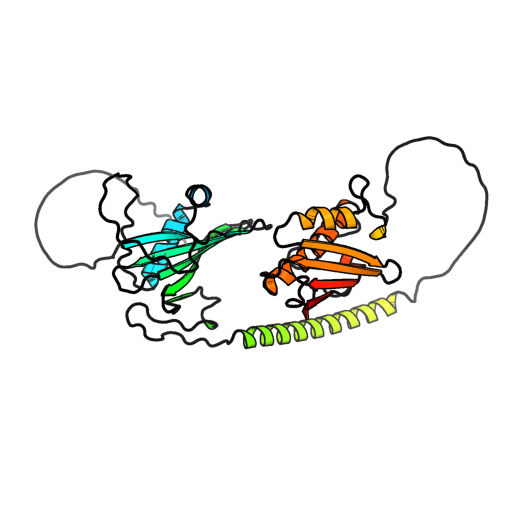.233 1.00 32.09 214 GLN A C 1
ATOM 1696 O O . GLN A 1 214 ? 14.906 28.367 -46.899 1.00 32.09 214 GLN A O 1
ATOM 1701 N N . THR A 1 215 ? 17.142 28.101 -46.702 1.00 27.42 215 THR A N 1
ATOM 1702 C CA . THR A 1 215 ? 17.676 28.104 -48.097 1.00 27.42 215 THR A CA 1
ATOM 1703 C C . THR A 1 215 ? 19.196 27.883 -47.927 1.00 27.42 215 THR A C 1
ATOM 1705 O O . THR A 1 215 ? 19.770 28.535 -47.059 1.00 27.42 215 THR A O 1
ATOM 1708 N N . ASP A 1 216 ? 19.966 27.010 -48.584 1.00 28.59 216 ASP A N 1
ATOM 1709 C CA . ASP A 1 216 ? 19.873 26.289 -49.857 1.00 28.59 216 ASP A CA 1
ATOM 1710 C C . ASP A 1 216 ? 20.887 25.109 -49.891 1.00 28.59 216 ASP A C 1
ATOM 1712 O O . ASP A 1 216 ? 21.924 25.162 -49.227 1.00 28.59 216 ASP A O 1
ATOM 1716 N N . THR A 1 217 ? 20.668 24.192 -50.847 1.00 29.44 217 THR A N 1
ATOM 1717 C CA . THR A 1 217 ? 21.660 23.520 -51.736 1.00 29.44 217 THR A CA 1
ATOM 1718 C C . THR A 1 217 ? 21.937 22.015 -51.550 1.00 29.44 217 THR A C 1
ATOM 1720 O O . THR A 1 217 ? 22.616 21.576 -50.626 1.00 29.44 217 THR A O 1
ATOM 1723 N N . GLU A 1 218 ? 21.474 21.261 -52.557 1.00 30.91 218 GLU A N 1
ATOM 1724 C CA . GLU A 1 218 ? 21.821 19.890 -52.971 1.00 30.91 218 GLU A CA 1
ATOM 1725 C C . GLU A 1 218 ? 23.211 19.788 -53.649 1.00 30.91 218 GLU A C 1
ATOM 1727 O O . GLU A 1 218 ? 23.652 20.766 -54.250 1.00 30.91 218 GLU A O 1
ATOM 1732 N N . ALA A 1 219 ? 23.839 18.593 -53.672 1.00 27.41 219 ALA A N 1
ATOM 1733 C CA . ALA A 1 219 ? 24.290 17.899 -54.908 1.00 27.41 219 ALA A CA 1
ATOM 1734 C C . ALA A 1 219 ? 25.187 16.647 -54.667 1.00 27.41 219 ALA A C 1
ATOM 1736 O O . ALA A 1 219 ? 26.259 16.766 -54.085 1.00 27.41 219 ALA A O 1
ATOM 1737 N N . GLU A 1 220 ? 24.730 15.507 -55.230 1.00 28.19 220 GLU A N 1
ATOM 1738 C CA . GLU A 1 220 ? 25.428 14.424 -55.992 1.00 28.19 220 GLU A CA 1
ATOM 1739 C C . GLU A 1 220 ? 26.627 13.619 -55.395 1.00 28.19 220 GLU A C 1
ATOM 1741 O O . GLU A 1 220 ? 27.455 14.178 -54.696 1.00 28.19 220 GLU A O 1
ATOM 1746 N N . THR A 1 221 ? 26.956 12.339 -55.693 1.00 23.73 221 THR A N 1
ATOM 1747 C CA . THR A 1 221 ? 26.389 11.130 -56.365 1.00 23.73 221 THR A CA 1
ATOM 1748 C C . THR A 1 221 ? 27.475 9.995 -56.339 1.00 23.73 221 THR A C 1
ATOM 1750 O O . THR A 1 221 ? 28.625 10.304 -56.630 1.00 23.73 221 THR A O 1
ATOM 1753 N N . GLN A 1 222 ? 27.092 8.709 -56.105 1.00 28.31 222 GLN A N 1
ATOM 1754 C CA . GLN A 1 222 ? 27.745 7.380 -56.429 1.00 28.31 222 GLN A CA 1
ATOM 1755 C C . GLN A 1 222 ? 29.146 7.025 -55.820 1.00 28.31 222 GLN A C 1
ATOM 1757 O O . GLN A 1 222 ? 29.929 7.915 -55.539 1.00 28.31 222 GLN A O 1
ATOM 1762 N N . THR A 1 223 ? 29.623 5.781 -55.569 1.00 24.45 223 THR A N 1
ATOM 1763 C CA . THR A 1 223 ? 29.358 4.379 -56.011 1.00 24.45 223 THR A CA 1
ATOM 1764 C C . THR A 1 223 ? 29.972 3.369 -54.997 1.00 24.45 223 THR A C 1
ATOM 1766 O O . THR A 1 223 ? 30.836 3.743 -54.212 1.00 24.45 223 THR A O 1
ATOM 1769 N N . GLU A 1 224 ? 29.546 2.101 -55.084 1.00 30.64 224 GLU A N 1
ATOM 1770 C CA . GLU A 1 224 ? 29.884 0.839 -54.372 1.00 30.64 224 GLU A CA 1
ATOM 1771 C C . GLU A 1 224 ? 31.340 0.561 -53.918 1.00 30.64 224 GLU A C 1
ATOM 1773 O O . GLU A 1 224 ? 32.283 0.935 -54.609 1.00 30.64 224 GLU A O 1
ATOM 1778 N N . THR A 1 225 ? 31.519 -0.249 -52.852 1.00 23.00 225 THR A N 1
ATOM 1779 C CA . THR A 1 225 ? 32.236 -1.561 -52.849 1.00 23.00 225 THR A CA 1
ATOM 1780 C C . THR A 1 225 ? 32.067 -2.284 -51.493 1.00 23.00 225 THR A C 1
ATOM 1782 O O . THR A 1 225 ? 32.205 -1.678 -50.435 1.00 23.00 225 THR A O 1
ATOM 1785 N N . GLN A 1 226 ? 31.800 -3.592 -51.544 1.00 32.06 226 GLN A N 1
ATOM 1786 C CA . GLN A 1 226 ? 31.744 -4.557 -50.437 1.00 32.06 226 GLN A CA 1
ATOM 1787 C C . GLN A 1 226 ? 33.138 -5.157 -50.150 1.00 32.06 226 GLN A C 1
ATOM 1789 O O . GLN A 1 226 ? 33.788 -5.620 -51.087 1.00 32.06 226 GLN A O 1
ATOM 1794 N N . ALA A 1 227 ? 33.568 -5.209 -48.883 1.00 25.34 227 ALA A N 1
ATOM 1795 C CA . ALA A 1 227 ? 34.538 -6.186 -48.363 1.00 25.34 227 ALA A CA 1
ATOM 1796 C C . ALA A 1 227 ? 34.498 -6.226 -46.822 1.00 25.34 227 ALA A C 1
ATOM 1798 O O . ALA A 1 227 ? 34.588 -5.188 -46.171 1.00 25.34 227 ALA A O 1
ATOM 1799 N N . ASP A 1 228 ? 34.364 -7.438 -46.283 1.00 31.38 228 ASP A N 1
ATOM 1800 C CA . ASP A 1 228 ? 34.343 -7.804 -44.863 1.00 31.38 228 ASP A CA 1
ATOM 1801 C C . ASP A 1 228 ? 35.580 -7.338 -44.084 1.00 31.38 228 ASP A C 1
ATOM 1803 O O . ASP A 1 228 ? 36.689 -7.589 -44.554 1.00 31.38 228 ASP A O 1
ATOM 1807 N N . ILE A 1 229 ? 35.389 -6.806 -42.865 1.00 29.58 229 ILE A N 1
ATOM 1808 C CA . ILE A 1 229 ? 36.243 -7.032 -41.678 1.00 29.58 229 ILE A CA 1
ATOM 1809 C C . ILE A 1 229 ? 35.363 -6.919 -40.415 1.00 29.58 229 ILE A C 1
ATOM 1811 O O . ILE A 1 229 ? 34.711 -5.902 -40.197 1.00 29.58 229 ILE A O 1
ATOM 1815 N N . GLU A 1 230 ? 35.372 -7.967 -39.587 1.00 38.00 230 GLU A N 1
ATOM 1816 C CA . GLU A 1 230 ? 34.849 -8.000 -38.214 1.00 38.00 230 GLU A CA 1
ATOM 1817 C C . GLU A 1 230 ? 35.510 -6.938 -37.316 1.00 38.00 230 GLU A C 1
ATOM 1819 O O . GLU A 1 230 ? 36.735 -6.918 -37.185 1.00 38.00 230 GLU A O 1
ATOM 1824 N N . SER A 1 231 ? 34.708 -6.137 -36.606 1.00 27.12 231 SER A N 1
ATOM 1825 C CA . SER A 1 231 ? 35.076 -5.576 -35.296 1.00 27.12 231 SER A CA 1
ATOM 1826 C C . SER A 1 231 ? 33.858 -5.007 -34.556 1.00 27.12 231 SER A C 1
ATOM 1828 O O . SER A 1 231 ? 33.047 -4.303 -35.148 1.00 27.12 231 SER A O 1
ATOM 1830 N N . ASN A 1 232 ? 33.789 -5.337 -33.265 1.00 30.80 232 ASN A N 1
ATOM 1831 C CA . ASN A 1 232 ? 32.856 -4.920 -32.213 1.00 30.80 232 ASN A CA 1
ATOM 1832 C C . ASN A 1 232 ? 32.400 -3.445 -32.186 1.00 30.80 232 ASN A C 1
ATOM 1834 O O . ASN A 1 232 ? 33.183 -2.553 -32.492 1.00 30.80 232 ASN A O 1
ATOM 1838 N N . GLU A 1 233 ? 31.184 -3.286 -31.630 1.00 37.31 233 GLU A N 1
ATOM 1839 C CA . GLU A 1 233 ? 30.609 -2.153 -30.868 1.00 37.31 233 GLU A CA 1
ATOM 1840 C C . GLU A 1 233 ? 30.492 -0.771 -31.543 1.00 37.31 233 GLU A C 1
ATOM 1842 O O . GLU A 1 233 ? 31.478 -0.073 -31.728 1.00 37.31 233 GLU A O 1
ATOM 1847 N N . GLU A 1 234 ? 29.251 -0.341 -31.826 1.00 31.30 234 GLU A N 1
ATOM 1848 C CA . GLU A 1 234 ? 28.576 0.792 -31.150 1.00 31.30 234 GLU A CA 1
ATOM 1849 C C . GLU A 1 234 ? 27.262 1.184 -31.869 1.00 31.30 234 GLU A C 1
ATOM 1851 O O . GLU A 1 234 ? 27.250 1.618 -33.019 1.00 31.30 234 GLU A O 1
ATOM 1856 N N . GLY A 1 235 ? 26.144 1.039 -31.146 1.00 34.25 235 GLY A N 1
ATOM 1857 C CA . GLY A 1 235 ? 25.042 2.008 -31.098 1.00 34.25 235 GLY A CA 1
ATOM 1858 C C . GLY A 1 235 ? 24.350 2.443 -32.393 1.00 34.25 235 GLY A C 1
ATOM 1859 O O . GLY A 1 235 ? 24.371 3.623 -32.727 1.00 34.25 235 GLY A O 1
ATOM 1860 N N . SER A 1 236 ? 23.602 1.547 -33.040 1.00 37.44 236 SER A N 1
ATOM 1861 C CA . SER A 1 236 ? 22.387 1.974 -33.749 1.00 37.44 236 SER A CA 1
ATOM 1862 C C . SER A 1 236 ? 21.235 1.857 -32.756 1.00 37.44 236 SER A C 1
ATOM 1864 O O . SER A 1 236 ? 20.775 0.743 -32.508 1.00 37.44 236 SER A O 1
ATOM 1866 N N . SER A 1 237 ? 20.803 2.963 -32.136 1.00 50.66 237 SER A N 1
ATOM 1867 C CA . SER A 1 237 ? 19.686 2.930 -31.186 1.00 50.66 237 SER A CA 1
ATOM 1868 C C . SER A 1 237 ? 18.414 2.492 -31.917 1.00 50.66 237 SER A C 1
ATOM 1870 O O . SER A 1 237 ? 17.821 3.229 -32.704 1.00 50.66 237 SER A O 1
ATOM 1872 N N . ASN A 1 238 ? 18.020 1.230 -31.728 1.00 58.22 238 ASN A N 1
ATOM 1873 C CA . ASN A 1 238 ? 16.782 0.735 -32.302 1.00 58.22 238 ASN A CA 1
ATOM 1874 C C . ASN A 1 238 ? 15.626 1.319 -31.492 1.00 58.22 238 ASN A C 1
ATOM 1876 O O . ASN A 1 238 ? 15.418 0.957 -30.334 1.00 58.22 238 ASN A O 1
ATOM 1880 N N . SER A 1 239 ? 14.917 2.286 -32.070 1.00 71.06 239 SER A N 1
ATOM 1881 C CA . SER A 1 239 ? 13.833 2.984 -31.383 1.00 71.06 239 SER A CA 1
ATOM 1882 C C . SER A 1 239 ? 12.552 2.154 -31.298 1.00 71.06 239 SER A C 1
ATOM 1884 O O . SER A 1 239 ? 11.697 2.483 -30.483 1.00 71.06 239 SER A O 1
ATOM 1886 N N . LYS A 1 240 ? 12.413 1.083 -32.085 1.00 89.31 240 LYS A N 1
ATOM 1887 C CA . LYS A 1 240 ? 11.212 0.242 -32.106 1.00 89.31 240 LYS A CA 1
ATOM 1888 C C . LYS A 1 240 ? 11.208 -0.762 -30.964 1.00 89.31 240 LYS A C 1
ATOM 1890 O O . LYS A 1 240 ? 12.098 -1.606 -30.880 1.00 89.31 240 LYS A O 1
ATOM 1895 N N . VAL A 1 241 ? 10.185 -0.700 -30.120 1.00 89.25 241 VAL A N 1
ATOM 1896 C CA . VAL A 1 241 ? 10.041 -1.576 -28.946 1.00 89.25 241 VAL A CA 1
ATOM 1897 C C . VAL A 1 241 ? 9.918 -3.049 -29.356 1.00 89.25 241 VAL A C 1
ATOM 1899 O O . VAL A 1 241 ? 10.524 -3.906 -28.723 1.00 89.25 241 VAL A O 1
ATOM 1902 N N . SER A 1 242 ? 9.229 -3.348 -30.462 1.00 89.12 242 SER A N 1
ATOM 1903 C CA . SER A 1 242 ? 9.053 -4.717 -30.990 1.00 89.12 242 SER A CA 1
ATOM 1904 C C . SER A 1 242 ? 10.344 -5.409 -31.442 1.00 89.12 242 SER A C 1
ATOM 1906 O O . SER A 1 242 ? 10.360 -6.621 -31.639 1.00 89.12 242 SER A O 1
ATOM 1908 N N . GLU A 1 243 ? 11.424 -4.655 -31.635 1.00 91.94 243 GLU A N 1
ATOM 1909 C CA . GLU A 1 243 ? 12.710 -5.177 -32.099 1.00 91.94 243 GLU A CA 1
ATOM 1910 C C . GLU A 1 243 ? 13.775 -5.172 -30.984 1.00 91.94 243 GLU A C 1
ATOM 1912 O O . GLU A 1 243 ? 14.899 -5.625 -31.206 1.00 91.94 243 GLU A O 1
ATOM 1917 N N . MET A 1 244 ? 13.449 -4.662 -29.790 1.00 91.38 244 MET A N 1
ATOM 1918 C CA . MET A 1 244 ? 14.373 -4.601 -28.657 1.00 91.38 244 MET A CA 1
ATOM 1919 C C . MET A 1 244 ? 14.570 -5.970 -28.020 1.00 91.38 244 MET A C 1
ATOM 1921 O O . MET A 1 244 ? 13.609 -6.707 -27.789 1.00 91.38 244 MET A O 1
ATOM 1925 N N . GLN A 1 245 ? 15.824 -6.278 -27.683 1.00 91.31 245 GLN A N 1
ATOM 1926 C CA . GLN A 1 245 ? 16.197 -7.552 -27.087 1.00 91.31 245 GLN A CA 1
ATOM 1927 C C . GLN A 1 245 ? 17.044 -7.376 -25.830 1.00 91.31 245 GLN A C 1
ATOM 1929 O O . GLN A 1 245 ? 17.932 -6.525 -25.785 1.00 91.31 245 GLN A O 1
ATOM 1934 N N . PHE A 1 246 ? 16.797 -8.233 -24.845 1.00 83.56 246 PHE A N 1
ATOM 1935 C CA . PHE A 1 246 ? 17.620 -8.423 -23.658 1.00 83.56 246 PHE A CA 1
ATOM 1936 C C . PHE A 1 246 ? 18.144 -9.858 -23.672 1.00 83.56 246 PHE A C 1
ATOM 1938 O O . PHE A 1 246 ? 17.372 -10.799 -23.825 1.00 83.56 246 PHE A O 1
ATOM 1945 N N . GLU A 1 247 ? 19.467 -10.020 -23.616 1.00 87.06 247 GLU A N 1
ATOM 1946 C CA . GLU A 1 247 ? 20.137 -11.333 -23.671 1.00 87.06 247 GLU A CA 1
ATOM 1947 C C . GLU A 1 247 ? 19.728 -12.230 -24.866 1.00 87.06 247 GLU A C 1
ATOM 1949 O O . GLU A 1 247 ? 19.863 -13.450 -24.828 1.00 87.06 247 GLU A O 1
ATOM 1954 N N . GLY A 1 248 ? 19.297 -11.618 -25.977 1.00 86.81 248 GLY A N 1
ATOM 1955 C CA . GLY A 1 248 ? 18.894 -12.312 -27.207 1.00 86.81 248 GLY A CA 1
ATOM 1956 C C . GLY A 1 248 ? 17.412 -12.698 -27.281 1.00 86.81 248 GLY A C 1
ATOM 1957 O O . GLY A 1 248 ? 16.994 -13.267 -28.289 1.00 86.81 248 GLY A O 1
ATOM 1958 N N . GLU A 1 249 ? 16.617 -12.360 -26.266 1.00 88.06 249 GLU A N 1
ATOM 1959 C CA . GLU A 1 249 ? 15.160 -12.530 -26.234 1.00 88.06 249 GLU A CA 1
ATOM 1960 C C . GLU A 1 249 ? 14.461 -11.171 -26.373 1.00 88.06 249 GLU A C 1
ATOM 1962 O O . GLU A 1 249 ? 15.007 -10.150 -25.953 1.00 88.06 249 GLU A O 1
ATOM 1967 N N . TYR A 1 250 ? 13.265 -11.124 -26.968 1.00 90.38 250 TYR A N 1
ATOM 1968 C CA . TYR A 1 250 ? 12.513 -9.871 -27.068 1.00 90.38 250 TYR A CA 1
ATOM 1969 C C . TYR A 1 250 ? 12.109 -9.378 -25.681 1.00 90.38 250 TYR A C 1
ATOM 1971 O O . TYR A 1 250 ? 11.628 -10.153 -24.857 1.00 90.38 250 TYR A O 1
ATOM 1979 N N . ILE A 1 251 ? 12.254 -8.075 -25.426 1.00 93.25 251 ILE A N 1
ATOM 1980 C CA . ILE A 1 251 ? 11.941 -7.514 -24.102 1.00 93.25 251 ILE A CA 1
ATOM 1981 C C . ILE A 1 251 ? 10.471 -7.699 -23.702 1.00 93.25 251 ILE A C 1
ATOM 1983 O O . ILE A 1 251 ? 10.173 -7.713 -22.515 1.00 93.25 251 ILE A O 1
ATOM 1987 N N . THR A 1 252 ? 9.562 -7.862 -24.670 1.00 85.56 252 THR A N 1
ATOM 1988 C CA . THR A 1 252 ? 8.149 -8.186 -24.424 1.00 85.56 252 THR A CA 1
ATOM 1989 C C . THR A 1 252 ? 7.978 -9.590 -23.859 1.00 85.56 252 THR A C 1
ATOM 1991 O O . THR A 1 252 ? 7.195 -9.777 -22.936 1.00 85.56 252 THR A O 1
ATOM 1994 N N . ASP A 1 253 ? 8.738 -10.556 -24.377 1.00 84.25 253 ASP A N 1
ATOM 1995 C CA . ASP A 1 253 ? 8.668 -11.954 -23.948 1.00 84.25 253 ASP A CA 1
ATOM 1996 C C . ASP A 1 253 ? 9.317 -12.113 -22.569 1.00 84.25 253 ASP A C 1
ATOM 1998 O O . ASP A 1 253 ? 8.768 -12.779 -21.696 1.00 84.25 253 ASP A O 1
ATOM 2002 N N . VAL A 1 254 ? 10.450 -11.433 -22.348 1.00 88.06 254 VAL A N 1
ATOM 2003 C CA . VAL A 1 254 ? 11.112 -11.387 -21.036 1.00 88.06 254 VAL A CA 1
ATOM 2004 C C . VAL A 1 254 ? 10.210 -10.720 -19.998 1.00 88.06 254 VAL A C 1
ATOM 2006 O O . VAL A 1 254 ? 10.046 -11.256 -18.910 1.00 88.06 254 VAL A O 1
ATOM 2009 N N . ALA A 1 255 ? 9.577 -9.591 -20.334 1.00 89.88 255 ALA A N 1
ATOM 2010 C CA . ALA A 1 255 ? 8.670 -8.901 -19.420 1.00 89.88 255 ALA A CA 1
ATOM 2011 C C . ALA A 1 255 ? 7.454 -9.748 -19.034 1.00 89.88 255 ALA A C 1
ATOM 2013 O O . ALA A 1 255 ? 7.100 -9.773 -17.862 1.00 89.88 255 ALA A O 1
ATOM 2014 N N . ALA A 1 256 ? 6.830 -10.444 -19.988 1.00 80.00 256 ALA A N 1
ATOM 2015 C CA . ALA A 1 256 ? 5.719 -11.343 -19.688 1.00 80.00 256 ALA A CA 1
ATOM 2016 C C . ALA A 1 256 ? 6.169 -12.499 -18.782 1.00 80.00 256 ALA A C 1
ATOM 2018 O O . ALA A 1 256 ? 5.611 -12.692 -17.708 1.00 80.00 256 ALA A O 1
ATOM 2019 N N . ARG A 1 257 ? 7.243 -13.200 -19.165 1.00 90.94 257 ARG A N 1
ATOM 2020 C CA . ARG A 1 257 ? 7.773 -14.348 -18.418 1.00 90.94 257 ARG A CA 1
ATOM 2021 C C . ARG A 1 257 ? 8.151 -13.995 -16.981 1.00 90.94 257 ARG A C 1
ATOM 2023 O O . ARG A 1 257 ? 7.789 -14.725 -16.068 1.00 90.94 257 ARG A O 1
ATOM 2030 N N . ASP A 1 258 ? 8.909 -12.919 -16.792 1.00 86.50 258 ASP A N 1
ATOM 2031 C CA . ASP A 1 258 ? 9.429 -12.552 -15.475 1.00 86.50 258 ASP A CA 1
ATOM 2032 C C . ASP A 1 258 ? 8.300 -12.027 -14.565 1.00 86.50 258 ASP A C 1
ATOM 2034 O O . ASP A 1 258 ? 8.304 -12.272 -13.362 1.00 86.50 258 ASP A O 1
ATOM 2038 N N . MET A 1 259 ? 7.296 -11.344 -15.130 1.00 91.56 259 MET A N 1
ATOM 2039 C CA . MET A 1 259 ? 6.149 -10.858 -14.358 1.00 91.56 259 MET A CA 1
ATOM 2040 C C . MET A 1 259 ? 5.135 -11.963 -14.019 1.00 91.56 259 MET A C 1
ATOM 2042 O O . MET A 1 259 ? 4.455 -11.868 -13.002 1.00 91.56 259 MET A O 1
ATOM 2046 N N . GLU A 1 260 ? 5.053 -13.034 -14.812 1.00 86.62 260 GLU A N 1
ATOM 2047 C CA . GLU A 1 260 ? 4.268 -14.236 -14.485 1.00 86.62 260 GLU A CA 1
ATOM 2048 C C . GLU A 1 260 ? 4.832 -15.029 -13.290 1.00 86.62 260 GLU A C 1
ATOM 2050 O O . GLU A 1 260 ? 4.162 -15.923 -12.774 1.00 86.62 260 GLU A O 1
ATOM 2055 N N . GLU A 1 261 ? 6.045 -14.721 -12.811 1.00 82.88 261 GLU A N 1
ATOM 2056 C CA . GLU A 1 261 ? 6.575 -15.328 -11.582 1.00 82.88 261 GLU A CA 1
ATOM 2057 C C . GLU A 1 261 ? 5.873 -14.816 -10.312 1.00 82.88 261 GLU A C 1
ATOM 2059 O O . GLU A 1 261 ? 5.930 -15.478 -9.270 1.00 82.88 261 GLU A O 1
ATOM 2064 N N . TYR A 1 262 ? 5.200 -13.661 -10.383 1.00 75.31 262 TYR A N 1
ATOM 2065 C CA . TYR A 1 262 ? 4.446 -13.101 -9.266 1.00 75.31 262 TYR A CA 1
ATOM 2066 C C . TYR A 1 262 ? 3.084 -13.788 -9.114 1.00 75.31 262 TYR A C 1
ATOM 2068 O O . TYR A 1 262 ? 2.319 -13.917 -10.064 1.00 75.31 262 TYR A O 1
ATOM 2076 N N . ASP A 1 263 ? 2.742 -14.181 -7.887 1.00 84.81 263 ASP A N 1
ATOM 2077 C CA . ASP A 1 263 ? 1.550 -14.984 -7.573 1.00 84.81 263 ASP A CA 1
ATOM 2078 C C . ASP A 1 263 ? 0.207 -14.289 -7.852 1.00 84.81 263 ASP A C 1
ATOM 2080 O O . ASP A 1 263 ? -0.816 -14.957 -8.016 1.00 84.81 263 ASP A O 1
ATOM 2084 N N . TYR A 1 264 ? 0.209 -12.959 -7.941 1.00 84.88 264 TYR A N 1
ATOM 2085 C CA . TYR A 1 264 ? -0.950 -12.144 -8.294 1.00 84.88 264 TYR A CA 1
ATOM 2086 C C . TYR A 1 264 ? -1.139 -11.964 -9.814 1.00 84.88 264 TYR A C 1
ATOM 2088 O O . TYR A 1 264 ? -2.068 -11.270 -10.230 1.00 84.88 264 TYR A O 1
ATOM 2096 N N . ILE A 1 265 ? -0.310 -12.608 -10.647 1.00 88.62 265 ILE A N 1
ATOM 2097 C CA . ILE A 1 265 ? -0.416 -12.640 -12.111 1.00 88.62 265 ILE A CA 1
ATOM 2098 C C . ILE A 1 265 ? -0.485 -14.096 -12.583 1.00 88.62 265 ILE A C 1
ATOM 2100 O O . ILE A 1 265 ? 0.257 -14.959 -12.134 1.00 88.62 265 ILE A O 1
ATOM 2104 N N . THR A 1 266 ? -1.420 -14.391 -13.483 1.00 84.56 266 THR A N 1
ATOM 2105 C CA . THR A 1 266 ? -1.647 -15.740 -14.026 1.00 84.56 266 THR A CA 1
ATOM 2106 C C . THR A 1 266 ? -1.145 -15.899 -15.457 1.00 84.56 266 THR A C 1
ATOM 2108 O O . THR A 1 266 ? -0.656 -16.972 -15.799 1.00 84.56 266 THR A O 1
ATOM 2111 N N . ASP A 1 267 ? -1.301 -14.872 -16.291 1.00 77.75 267 ASP A N 1
ATOM 2112 C CA . ASP A 1 267 ? -0.902 -14.891 -17.703 1.00 77.75 267 ASP A CA 1
ATOM 2113 C C . ASP A 1 267 ? -0.715 -13.453 -18.194 1.00 77.75 267 ASP A C 1
ATOM 2115 O O . ASP A 1 267 ? -1.444 -12.549 -17.764 1.00 77.75 267 ASP A O 1
ATOM 2119 N N . ILE A 1 268 ? 0.237 -13.222 -19.096 1.00 86.69 268 ILE A N 1
ATOM 2120 C CA . ILE A 1 268 ? 0.462 -11.909 -19.703 1.00 86.69 268 ILE A CA 1
ATOM 2121 C C . ILE A 1 268 ? 0.557 -12.036 -21.220 1.00 86.69 268 ILE A C 1
ATOM 2123 O O . ILE A 1 268 ? 1.276 -12.856 -21.782 1.00 86.69 268 ILE A O 1
ATOM 2127 N N . THR A 1 269 ? -0.096 -11.115 -21.925 1.00 82.12 269 THR A N 1
ATOM 2128 C CA . THR A 1 269 ? 0.146 -10.897 -23.352 1.00 82.12 269 THR A CA 1
ATOM 2129 C C . THR A 1 269 ? 0.510 -9.444 -23.613 1.00 82.12 269 THR A C 1
ATOM 2131 O O . THR A 1 269 ? -0.257 -8.535 -23.302 1.00 82.12 269 THR A O 1
ATOM 2134 N N . ILE A 1 270 ? 1.658 -9.221 -24.255 1.00 84.81 270 ILE A N 1
ATOM 2135 C CA . ILE A 1 270 ? 2.124 -7.895 -24.676 1.00 84.81 270 ILE A CA 1
ATOM 2136 C C . ILE A 1 270 ? 2.191 -7.855 -26.203 1.00 84.81 270 ILE A C 1
ATOM 2138 O O . ILE A 1 270 ? 2.859 -8.671 -26.834 1.00 84.81 270 ILE A O 1
ATOM 2142 N N . VAL A 1 271 ? 1.515 -6.881 -26.812 1.00 80.94 271 VAL A N 1
ATOM 2143 C CA . VAL A 1 271 ? 1.499 -6.671 -28.264 1.00 80.94 271 VAL A CA 1
ATOM 2144 C C . VAL A 1 271 ? 1.857 -5.228 -28.582 1.00 80.94 271 VAL A C 1
ATOM 2146 O O . VAL A 1 271 ? 1.176 -4.294 -28.164 1.00 80.94 271 VAL A O 1
ATOM 2149 N N . VAL A 1 272 ? 2.898 -5.046 -29.392 1.00 84.38 272 VAL A N 1
ATOM 2150 C CA . VAL A 1 272 ? 3.340 -3.731 -29.866 1.00 84.38 272 VAL A CA 1
ATOM 2151 C C . VAL A 1 272 ? 2.870 -3.518 -31.305 1.00 84.38 272 VAL A C 1
ATOM 2153 O O . VAL A 1 272 ? 3.267 -4.244 -32.215 1.00 84.38 272 VAL A O 1
ATOM 2156 N N . ASP A 1 273 ? 2.043 -2.498 -31.529 1.00 82.12 273 ASP A N 1
ATOM 2157 C CA . ASP A 1 273 ? 1.676 -2.010 -32.859 1.00 82.12 273 ASP A CA 1
ATOM 2158 C C . ASP A 1 273 ? 2.528 -0.783 -33.203 1.00 82.12 273 ASP A C 1
ATOM 2160 O O . ASP A 1 273 ? 2.179 0.363 -32.912 1.00 82.12 273 ASP A O 1
ATOM 2164 N N . GLU A 1 274 ? 3.657 -1.029 -33.865 1.00 87.38 274 GLU A N 1
ATOM 2165 C CA . GLU A 1 274 ? 4.586 0.018 -34.311 1.00 87.38 274 GLU A CA 1
ATOM 2166 C C . GLU A 1 274 ? 3.941 1.029 -35.269 1.00 87.38 274 GLU A C 1
ATOM 2168 O O . GLU A 1 274 ? 4.342 2.191 -35.317 1.00 87.38 274 GLU A O 1
ATOM 2173 N N . SER A 1 275 ? 2.928 0.610 -36.038 1.00 79.31 275 SER A N 1
ATOM 2174 C CA . SER A 1 275 ? 2.268 1.482 -37.015 1.00 79.31 275 SER A CA 1
ATOM 2175 C C . SER A 1 275 ? 1.360 2.511 -36.348 1.00 79.31 275 SER A C 1
ATOM 2177 O O . SER A 1 275 ? 1.251 3.642 -36.825 1.00 79.31 275 SER A O 1
ATOM 2179 N N . LYS A 1 276 ? 0.736 2.124 -35.231 1.00 76.06 276 LYS A N 1
ATOM 2180 C CA . LYS A 1 276 ? -0.108 3.001 -34.416 1.00 76.06 276 LYS A CA 1
ATOM 2181 C C . LYS A 1 276 ? 0.639 3.645 -33.258 1.00 76.06 276 LYS A C 1
ATOM 2183 O O . LYS A 1 276 ? 0.080 4.536 -32.633 1.00 76.06 276 LYS A O 1
ATOM 2188 N N . ARG A 1 277 ? 1.880 3.219 -32.999 1.00 85.50 277 ARG A N 1
ATOM 2189 C CA . ARG A 1 277 ? 2.636 3.563 -31.790 1.00 85.50 277 ARG A CA 1
ATOM 2190 C C . ARG A 1 277 ? 1.804 3.248 -30.549 1.00 85.50 277 ARG A C 1
ATOM 2192 O O . ARG A 1 277 ? 1.565 4.109 -29.716 1.00 85.50 277 ARG A O 1
ATOM 2199 N N . GLU A 1 278 ? 1.339 2.010 -30.463 1.00 88.00 278 GLU A N 1
ATOM 2200 C CA . GLU A 1 278 ? 0.477 1.544 -29.380 1.00 88.00 278 GLU A CA 1
ATOM 2201 C C . GLU A 1 278 ? 1.038 0.253 -28.782 1.00 88.00 278 GLU A C 1
ATOM 2203 O O . GLU A 1 278 ? 1.430 -0.656 -29.513 1.00 88.00 278 GLU A O 1
ATOM 2208 N N . ILE A 1 279 ? 1.067 0.171 -27.458 1.00 88.50 279 ILE A N 1
ATOM 2209 C CA . ILE A 1 279 ? 1.406 -1.028 -26.698 1.00 88.50 279 ILE A CA 1
ATOM 2210 C C . ILE A 1 279 ? 0.125 -1.494 -26.014 1.00 88.50 279 ILE A C 1
ATOM 2212 O O . ILE A 1 279 ? -0.491 -0.759 -25.245 1.00 88.50 279 ILE A O 1
ATOM 2216 N N . ASN A 1 280 ? -0.283 -2.718 -26.325 1.00 82.31 280 ASN A N 1
ATOM 2217 C CA . ASN A 1 280 ? -1.434 -3.376 -25.731 1.00 82.31 280 ASN A CA 1
ATOM 2218 C C . ASN A 1 280 ? -0.930 -4.447 -24.771 1.00 82.31 280 ASN A C 1
ATOM 2220 O O . ASN A 1 280 ? -0.170 -5.323 -25.181 1.00 82.31 280 ASN A O 1
ATOM 2224 N N . ILE A 1 281 ? -1.356 -4.375 -23.517 1.00 88.31 281 ILE A N 1
ATOM 2225 C CA . ILE A 1 281 ? -1.009 -5.336 -22.477 1.00 88.31 281 ILE A CA 1
ATOM 2226 C C . ILE A 1 281 ? -2.312 -5.924 -21.941 1.00 88.31 281 ILE A C 1
ATOM 2228 O O . ILE A 1 281 ? -3.192 -5.188 -21.497 1.00 88.31 281 ILE A O 1
ATOM 2232 N N . ALA A 1 282 ? -2.438 -7.242 -22.004 1.00 81.56 282 ALA A N 1
ATOM 2233 C CA . ALA A 1 282 ? -3.481 -7.989 -21.321 1.00 81.56 282 ALA A CA 1
ATOM 2234 C C . ALA A 1 282 ? -2.844 -8.753 -20.160 1.00 81.56 282 ALA A C 1
ATOM 2236 O O . ALA A 1 282 ? -1.815 -9.401 -20.359 1.00 81.56 282 ALA A O 1
ATOM 2237 N N . VAL A 1 283 ? -3.436 -8.653 -18.972 1.00 88.12 283 VAL A N 1
ATOM 2238 C CA . VAL A 1 283 ? -2.969 -9.340 -17.765 1.00 88.12 283 VAL A CA 1
ATOM 2239 C C . VAL A 1 283 ? -4.125 -10.133 -17.184 1.00 88.12 283 VAL A C 1
ATOM 2241 O O . VAL A 1 283 ? -5.157 -9.563 -16.825 1.00 88.12 283 VAL A O 1
ATOM 2244 N N . GLN A 1 284 ? -3.933 -11.441 -17.071 1.00 82.19 284 GLN A N 1
ATOM 2245 C CA . GLN A 1 284 ? -4.835 -12.304 -16.334 1.00 82.19 284 GLN A CA 1
ATOM 2246 C C . GLN A 1 284 ? -4.386 -12.389 -14.873 1.00 82.19 284 GLN A C 1
ATOM 2248 O O . GLN A 1 284 ? -3.201 -12.579 -14.598 1.00 82.19 284 GLN A O 1
ATOM 2253 N N . ILE A 1 285 ? -5.324 -12.292 -13.935 1.00 89.75 285 ILE A N 1
ATOM 2254 C CA . ILE A 1 285 ? -5.074 -12.338 -12.485 1.00 89.75 285 ILE A CA 1
ATOM 2255 C C . ILE A 1 285 ? -5.893 -13.447 -11.800 1.00 89.75 285 ILE A C 1
ATOM 2257 O O . ILE A 1 285 ? -6.888 -13.918 -12.358 1.00 89.75 285 ILE A O 1
ATOM 2261 N N . PRO A 1 286 ? -5.532 -13.865 -10.572 1.00 84.06 286 PRO A N 1
ATOM 2262 C CA . PRO A 1 286 ? -6.339 -14.808 -9.800 1.00 84.06 286 PRO A CA 1
ATOM 2263 C C . PRO A 1 286 ? -7.757 -14.286 -9.517 1.00 84.06 286 PRO A C 1
ATOM 2265 O O . PRO A 1 286 ? -7.956 -13.107 -9.229 1.00 84.06 286 PRO A O 1
ATOM 2268 N N . SER A 1 287 ? -8.751 -15.178 -9.529 1.00 78.69 287 SER A N 1
ATOM 2269 C CA . SER A 1 287 ? -10.181 -14.840 -9.380 1.00 78.69 287 SER A CA 1
ATOM 2270 C C . SER A 1 287 ? -10.600 -14.230 -8.042 1.00 78.69 287 SER A C 1
ATOM 2272 O O . SER A 1 287 ? -11.694 -13.689 -7.922 1.00 78.69 287 SER A O 1
ATOM 2274 N N . ASP A 1 288 ? -9.777 -14.378 -7.011 1.00 79.88 288 ASP A N 1
ATOM 2275 C CA . ASP A 1 288 ? -9.980 -13.812 -5.677 1.00 79.88 288 ASP A CA 1
ATOM 2276 C C . ASP A 1 288 ? -9.272 -12.459 -5.481 1.00 79.88 288 ASP A C 1
ATOM 2278 O O . ASP A 1 288 ? -9.353 -11.866 -4.403 1.00 79.88 288 ASP A O 1
ATOM 2282 N N . THR A 1 289 ? -8.624 -11.947 -6.529 1.00 80.75 289 THR A N 1
ATOM 2283 C CA . THR A 1 289 ? -7.963 -10.640 -6.539 1.00 80.75 289 THR A CA 1
ATOM 2284 C C . THR A 1 289 ? -8.993 -9.510 -6.462 1.00 80.75 289 THR A C 1
ATOM 2286 O O . THR A 1 289 ? -10.108 -9.628 -6.958 1.00 80.75 289 THR A O 1
ATOM 2289 N N . ASN A 1 290 ? -8.650 -8.393 -5.817 1.00 87.69 290 ASN A N 1
ATOM 2290 C CA . ASN A 1 290 ? -9.502 -7.199 -5.796 1.00 87.69 290 ASN A CA 1
ATOM 2291 C C . ASN A 1 290 ? -9.114 -6.215 -6.917 1.00 87.69 290 ASN A C 1
ATOM 2293 O O . ASN A 1 290 ? -8.035 -6.309 -7.496 1.00 87.69 290 ASN A O 1
ATOM 2297 N N . GLU A 1 291 ? -9.981 -5.241 -7.200 1.00 87.88 291 GLU A N 1
ATOM 2298 C CA . GLU A 1 291 ? -9.794 -4.269 -8.288 1.00 87.88 291 GLU A CA 1
ATOM 2299 C C . GLU A 1 291 ? -8.502 -3.436 -8.163 1.00 87.88 291 GLU A C 1
ATOM 2301 O O . GLU A 1 291 ? -7.864 -3.140 -9.172 1.00 87.88 291 GLU A O 1
ATOM 2306 N N . ASP A 1 292 ? -8.077 -3.083 -6.949 1.00 89.94 292 ASP A N 1
ATOM 2307 C CA . ASP A 1 292 ? -6.854 -2.297 -6.745 1.00 89.94 292 ASP A CA 1
ATOM 2308 C C . ASP A 1 292 ? -5.603 -3.135 -7.034 1.00 89.94 292 ASP A C 1
ATOM 2310 O O . ASP A 1 292 ? -4.687 -2.673 -7.714 1.00 89.94 292 ASP A O 1
ATOM 2314 N N . THR A 1 293 ? -5.586 -4.392 -6.586 1.00 87.00 293 THR A N 1
ATOM 2315 C CA . THR A 1 293 ? -4.513 -5.346 -6.903 1.00 87.00 293 THR A CA 1
ATOM 2316 C C . THR A 1 293 ? -4.489 -5.685 -8.396 1.00 87.00 293 THR A C 1
ATOM 2318 O O . THR A 1 293 ? -3.415 -5.805 -8.975 1.00 87.00 293 THR A O 1
ATOM 2321 N N . ALA A 1 294 ? -5.648 -5.751 -9.054 1.00 87.00 294 ALA A N 1
ATOM 2322 C CA . ALA A 1 294 ? -5.727 -5.912 -10.503 1.00 87.00 294 ALA A CA 1
ATOM 2323 C C . ALA A 1 294 ? -5.046 -4.744 -11.238 1.00 87.00 294 ALA A C 1
ATOM 2325 O O . ALA A 1 294 ? -4.196 -4.952 -12.105 1.00 87.00 294 ALA A O 1
ATOM 2326 N N . LYS A 1 295 ? -5.389 -3.501 -10.869 1.00 92.56 295 LYS A N 1
ATOM 2327 C CA . LYS A 1 295 ? -4.789 -2.286 -11.448 1.00 92.56 295 LYS A CA 1
ATOM 2328 C C . LYS A 1 295 ? -3.284 -2.229 -11.206 1.00 92.56 295 LYS A C 1
ATOM 2330 O O . LYS A 1 295 ? -2.540 -1.878 -12.119 1.00 92.56 295 LYS A O 1
ATOM 2335 N N . MET A 1 296 ? -2.851 -2.613 -10.005 1.00 92.06 296 MET A N 1
ATOM 2336 C CA . MET A 1 296 ? -1.437 -2.739 -9.653 1.00 92.06 296 MET A CA 1
ATOM 2337 C C . MET A 1 296 ? -0.723 -3.722 -10.583 1.00 92.06 296 MET A C 1
ATOM 2339 O O . MET A 1 296 ? 0.271 -3.345 -11.189 1.00 92.06 296 MET A O 1
ATOM 2343 N N . ALA A 1 297 ? -1.291 -4.910 -10.812 1.00 89.88 297 ALA A N 1
ATOM 2344 C CA . ALA A 1 297 ? -0.718 -5.895 -11.724 1.00 89.88 297 ALA A CA 1
ATOM 2345 C C . ALA A 1 297 ? -0.524 -5.349 -13.145 1.00 89.88 297 ALA A C 1
ATOM 2347 O O . ALA A 1 297 ? 0.547 -5.483 -13.733 1.00 89.88 297 ALA A O 1
ATOM 2348 N N . GLY A 1 298 ? -1.536 -4.663 -13.685 1.00 92.50 298 GLY A N 1
ATOM 2349 C CA . GLY A 1 298 ? -1.427 -4.012 -14.990 1.00 92.50 298 GLY A CA 1
ATOM 2350 C C . GLY A 1 298 ? -0.347 -2.929 -15.045 1.00 92.50 298 GLY A C 1
ATOM 2351 O O . GLY A 1 298 ? 0.401 -2.837 -16.022 1.00 92.50 298 GLY A O 1
ATOM 2352 N N . GLU A 1 299 ? -0.261 -2.098 -14.005 1.00 95.31 299 GLU A N 1
ATOM 2353 C CA . GLU A 1 299 ? 0.746 -1.042 -13.913 1.00 95.31 299 GLU A CA 1
ATOM 2354 C C . GLU A 1 299 ? 2.165 -1.607 -13.763 1.00 95.31 299 GLU A C 1
ATOM 2356 O O . GLU A 1 299 ? 3.084 -1.102 -14.412 1.00 95.31 299 GLU A O 1
ATOM 2361 N N . ASP A 1 300 ? 2.347 -2.673 -12.987 1.00 94.12 300 ASP A N 1
ATOM 2362 C CA . ASP A 1 300 ? 3.650 -3.293 -12.750 1.00 94.12 300 ASP A CA 1
ATOM 2363 C C . ASP A 1 300 ? 4.204 -3.941 -14.017 1.00 94.12 300 ASP A C 1
ATOM 2365 O O . ASP A 1 300 ? 5.357 -3.691 -14.372 1.00 94.12 300 ASP A O 1
ATOM 2369 N N . VAL A 1 301 ? 3.374 -4.655 -14.786 1.00 94.69 301 VAL A N 1
ATOM 2370 C CA . VAL A 1 301 ? 3.779 -5.187 -16.101 1.00 94.69 301 VAL A CA 1
ATOM 2371 C C . VAL A 1 301 ? 4.188 -4.052 -17.042 1.00 94.69 301 VAL A C 1
ATOM 2373 O O . VAL A 1 301 ? 5.228 -4.118 -17.707 1.00 94.69 301 VAL A O 1
ATOM 2376 N N . ALA A 1 302 ? 3.406 -2.968 -17.073 1.00 96.50 302 ALA A N 1
ATOM 2377 C CA . ALA A 1 302 ? 3.712 -1.813 -17.905 1.00 96.50 302 ALA A CA 1
ATOM 2378 C C . ALA A 1 302 ? 5.044 -1.152 -17.504 1.00 96.50 302 ALA A C 1
ATOM 2380 O O . ALA A 1 302 ? 5.862 -0.823 -18.372 1.00 96.50 302 ALA A O 1
ATOM 2381 N N . ARG A 1 303 ? 5.288 -0.976 -16.203 1.00 96.25 303 ARG A N 1
ATOM 2382 C CA . ARG A 1 303 ? 6.529 -0.404 -15.663 1.00 96.25 303 ARG A CA 1
ATOM 2383 C C . ARG A 1 303 ? 7.724 -1.320 -15.888 1.00 96.25 303 ARG A C 1
ATOM 2385 O O . ARG A 1 303 ? 8.791 -0.826 -16.249 1.00 96.25 303 ARG A O 1
ATOM 2392 N N . TYR A 1 304 ? 7.565 -2.630 -15.728 1.00 94.94 304 TYR A N 1
ATOM 2393 C CA . TYR A 1 304 ? 8.637 -3.594 -15.962 1.00 94.94 304 TYR A CA 1
ATOM 2394 C C . TYR A 1 304 ? 9.104 -3.555 -17.419 1.00 94.94 304 TYR A C 1
ATOM 2396 O O . TYR A 1 304 ? 10.299 -3.404 -17.687 1.00 94.94 304 TYR A O 1
ATOM 2404 N N . LEU A 1 305 ? 8.166 -3.544 -18.373 1.00 96.19 305 LEU A N 1
ATOM 2405 C CA . LEU A 1 305 ? 8.488 -3.373 -19.791 1.00 96.19 305 LEU A CA 1
ATOM 2406 C C . LEU A 1 305 ? 9.246 -2.058 -20.061 1.00 96.19 305 LEU A C 1
ATOM 2408 O O . LEU A 1 305 ? 10.214 -2.041 -20.825 1.00 96.19 305 LEU A O 1
ATOM 2412 N N . ALA A 1 306 ? 8.849 -0.956 -19.415 1.00 95.69 306 ALA A N 1
ATOM 2413 C CA . ALA A 1 306 ? 9.539 0.327 -19.547 1.00 95.69 306 ALA A CA 1
ATOM 2414 C C . ALA A 1 306 ? 10.958 0.307 -18.960 1.00 95.69 306 ALA A C 1
ATOM 2416 O O . ALA A 1 306 ? 11.874 0.885 -19.552 1.00 95.69 306 ALA A O 1
ATOM 2417 N N . SER A 1 307 ? 11.157 -0.382 -17.834 1.00 90.81 307 SER A N 1
ATOM 2418 C CA . SER A 1 307 ? 12.479 -0.611 -17.246 1.00 90.81 307 SER A CA 1
ATOM 2419 C C . SER A 1 307 ? 13.376 -1.375 -18.213 1.00 90.81 307 SER A C 1
ATOM 2421 O O . SER A 1 307 ? 14.472 -0.903 -18.519 1.00 90.81 307 SER A O 1
ATOM 2423 N N . MET A 1 308 ? 12.883 -2.483 -18.775 1.00 87.50 308 MET A N 1
ATOM 2424 C CA . MET A 1 308 ? 13.611 -3.288 -19.760 1.00 87.50 308 MET A CA 1
ATOM 2425 C C . MET A 1 308 ? 14.014 -2.462 -20.981 1.00 87.50 308 MET A C 1
ATOM 2427 O O . MET A 1 308 ? 15.175 -2.473 -21.386 1.00 87.50 308 MET A O 1
ATOM 2431 N N . ALA A 1 309 ? 13.087 -1.678 -21.531 1.00 93.00 309 ALA A N 1
ATOM 2432 C CA . ALA A 1 309 ? 13.372 -0.803 -22.660 1.00 93.00 309 ALA A CA 1
ATOM 2433 C C . ALA A 1 309 ? 14.420 0.274 -22.333 1.00 93.00 309 ALA A C 1
ATOM 2435 O O . ALA A 1 309 ? 15.309 0.517 -23.146 1.00 93.00 309 ALA A O 1
ATOM 2436 N N . SER A 1 310 ? 14.357 0.887 -21.144 1.00 91.38 310 SER A N 1
ATOM 2437 C CA . SER A 1 310 ? 15.360 1.867 -20.695 1.00 91.38 310 SER A CA 1
ATOM 2438 C C . SER A 1 310 ? 16.743 1.254 -20.476 1.00 91.38 310 SER A C 1
ATOM 2440 O O . SER A 1 310 ? 17.760 1.916 -20.677 1.00 91.38 310 SER A O 1
ATOM 2442 N N . TRP A 1 311 ? 16.784 -0.025 -20.097 1.00 85.50 311 TRP A N 1
ATOM 2443 C CA . TRP A 1 311 ? 18.020 -0.767 -19.898 1.00 85.50 311 TRP A CA 1
ATOM 2444 C C . TRP A 1 311 ? 18.724 -1.057 -21.223 1.00 85.50 311 TRP A C 1
ATOM 2446 O O . TRP A 1 311 ? 19.932 -0.865 -21.347 1.00 85.50 311 TRP A O 1
ATOM 2456 N N . VAL A 1 312 ? 17.970 -1.517 -22.226 1.00 88.88 312 VAL A N 1
ATOM 2457 C CA . VAL A 1 312 ? 18.528 -1.911 -23.530 1.00 88.88 312 VAL A CA 1
ATOM 2458 C C . VAL A 1 312 ? 18.663 -0.740 -24.504 1.00 88.88 312 VAL A C 1
ATOM 2460 O O . VAL A 1 312 ? 19.393 -0.842 -25.489 1.00 88.88 312 VAL A O 1
ATOM 2463 N N . ASN A 1 313 ? 17.978 0.378 -24.249 1.00 86.94 313 ASN A N 1
ATOM 2464 C CA . ASN A 1 313 ? 18.057 1.582 -25.064 1.00 86.94 313 ASN A CA 1
ATOM 2465 C C . ASN A 1 313 ? 17.975 2.857 -24.201 1.00 86.94 313 ASN A C 1
ATOM 2467 O O . ASN A 1 313 ? 16.921 3.224 -23.682 1.00 86.94 313 ASN A O 1
ATOM 2471 N N . SER A 1 314 ? 19.090 3.594 -24.149 1.00 86.38 314 SER A N 1
ATOM 2472 C CA . SER A 1 314 ? 19.245 4.837 -23.381 1.00 86.38 314 SER A CA 1
ATOM 2473 C C . SER A 1 314 ? 18.345 5.996 -23.827 1.00 86.38 314 SER A C 1
ATOM 2475 O O . SER A 1 314 ? 18.237 6.988 -23.109 1.00 86.38 314 SER A O 1
ATOM 2477 N N . ASP A 1 315 ? 17.703 5.897 -24.995 1.00 86.62 315 ASP A N 1
ATOM 2478 C CA . ASP A 1 315 ? 16.718 6.877 -25.473 1.00 86.62 315 ASP A CA 1
ATOM 2479 C C . ASP A 1 315 ? 15.386 6.795 -24.708 1.00 86.62 315 ASP A C 1
ATOM 2481 O O . ASP A 1 315 ? 14.479 7.602 -24.953 1.00 86.62 315 ASP A O 1
ATOM 2485 N N . TYR A 1 316 ? 15.238 5.800 -23.830 1.00 87.94 316 TYR A N 1
ATOM 2486 C CA . TYR A 1 316 ? 14.083 5.615 -22.969 1.00 87.94 316 TYR A CA 1
ATOM 2487 C C . TYR A 1 316 ? 14.453 5.841 -21.510 1.00 87.94 316 TYR A C 1
ATOM 2489 O O . TYR A 1 316 ? 15.424 5.308 -20.982 1.00 87.94 316 TYR A O 1
ATOM 2497 N N . LYS A 1 317 ? 13.631 6.644 -20.840 1.00 91.12 317 LYS A N 1
ATOM 2498 C CA . LYS A 1 317 ? 13.726 6.892 -19.406 1.00 91.12 317 LYS A CA 1
ATOM 2499 C C . LYS A 1 317 ? 13.124 5.707 -18.642 1.00 91.12 317 LYS A C 1
ATOM 2501 O O . LYS A 1 317 ? 12.024 5.267 -18.972 1.00 91.12 317 LYS A O 1
ATOM 2506 N N . ALA A 1 318 ? 13.802 5.244 -17.596 1.00 86.19 318 ALA A N 1
ATOM 2507 C CA . ALA A 1 318 ? 13.240 4.279 -16.652 1.00 86.19 318 ALA A CA 1
ATOM 2508 C C . ALA A 1 318 ? 11.974 4.837 -15.956 1.00 86.19 318 ALA A C 1
ATOM 2510 O O . ALA A 1 318 ? 11.854 6.060 -15.788 1.00 86.19 318 ALA A O 1
ATOM 2511 N N . PRO A 1 319 ? 11.029 3.980 -15.533 1.00 88.69 319 PRO A N 1
ATOM 2512 C CA . PRO A 1 319 ? 9.891 4.410 -14.724 1.00 88.69 319 PRO A CA 1
ATOM 2513 C C . PRO A 1 319 ? 10.341 5.091 -13.424 1.00 88.69 319 PRO A C 1
ATOM 2515 O O . PRO A 1 319 ? 11.404 4.807 -12.873 1.00 88.69 319 PRO A O 1
ATOM 2518 N N . GLY A 1 320 ? 9.517 6.012 -12.927 1.00 82.38 320 GLY A N 1
ATOM 2519 C CA . GLY A 1 320 ? 9.733 6.717 -11.661 1.00 82.38 320 GLY A CA 1
ATOM 2520 C C . GLY A 1 320 ? 8.489 6.695 -10.777 1.00 82.38 320 GLY A C 1
ATOM 2521 O O . GLY A 1 320 ? 7.452 6.160 -11.155 1.00 82.38 320 GLY A O 1
ATOM 2522 N N . SER A 1 321 ? 8.545 7.325 -9.606 1.00 77.69 321 SER A N 1
ATOM 2523 C CA . SER A 1 321 ? 7.421 7.314 -8.652 1.00 77.69 321 SER A CA 1
ATOM 2524 C C . SER A 1 321 ? 6.130 7.953 -9.183 1.00 77.69 321 SER A C 1
ATOM 2526 O O . SER A 1 321 ? 5.048 7.617 -8.718 1.00 77.69 321 SER A O 1
ATOM 2528 N N . THR A 1 322 ? 6.221 8.863 -10.156 1.00 78.88 322 THR A N 1
ATOM 2529 C CA . THR A 1 322 ? 5.072 9.609 -10.701 1.00 78.88 322 THR A CA 1
ATOM 2530 C C . THR A 1 322 ? 4.851 9.397 -12.199 1.00 78.88 322 THR A C 1
ATOM 2532 O O . THR A 1 322 ? 4.084 10.140 -12.804 1.00 78.88 322 THR A O 1
ATOM 2535 N N . ASP A 1 323 ? 5.584 8.472 -12.816 1.00 86.75 323 ASP A N 1
ATOM 2536 C CA . ASP A 1 323 ? 5.540 8.210 -14.256 1.00 86.75 323 ASP A CA 1
ATOM 2537 C C . ASP A 1 323 ? 5.877 6.741 -14.531 1.00 86.75 323 ASP A C 1
ATOM 2539 O O . ASP A 1 323 ? 6.789 6.185 -13.916 1.00 86.75 323 ASP A O 1
ATOM 2543 N N . ILE A 1 324 ? 5.160 6.131 -15.469 1.00 90.00 324 ILE A N 1
ATOM 2544 C CA . ILE A 1 324 ? 5.271 4.702 -15.783 1.00 90.00 324 ILE A CA 1
ATOM 2545 C C . ILE A 1 324 ? 6.402 4.371 -16.775 1.00 90.00 324 ILE A C 1
ATOM 2547 O O . ILE A 1 324 ? 6.599 3.205 -17.104 1.00 90.00 324 ILE A O 1
ATOM 2551 N N . GLY A 1 325 ? 7.175 5.370 -17.218 1.00 88.88 325 GLY A N 1
ATOM 2552 C CA . GLY A 1 325 ? 8.413 5.198 -17.977 1.00 88.88 325 GLY A CA 1
ATOM 2553 C C . GLY A 1 325 ? 8.340 5.679 -19.427 1.00 88.88 325 GLY A C 1
ATOM 2554 O O . GLY A 1 325 ? 7.282 5.756 -20.050 1.00 88.88 325 GLY A O 1
ATOM 2555 N N . GLY A 1 326 ? 9.511 5.988 -19.987 1.00 89.56 326 GLY A N 1
ATOM 2556 C CA . GLY A 1 326 ? 9.645 6.788 -21.205 1.00 89.56 326 GLY A CA 1
ATOM 2557 C C . GLY A 1 326 ? 9.246 6.089 -22.503 1.00 89.56 326 GLY A C 1
ATOM 2558 O O . GLY A 1 326 ? 9.111 6.754 -23.531 1.00 89.56 326 GLY A O 1
ATOM 2559 N N . ILE A 1 327 ? 9.035 4.764 -22.505 1.00 92.50 327 ILE A N 1
ATOM 2560 C CA . ILE A 1 327 ? 8.445 4.101 -23.684 1.00 92.50 327 ILE A CA 1
ATOM 2561 C C . ILE A 1 327 ? 7.052 4.648 -23.969 1.00 92.50 327 ILE A C 1
ATOM 2563 O O . ILE A 1 327 ? 6.687 4.845 -25.126 1.00 92.50 327 ILE A O 1
ATOM 2567 N N . TYR A 1 328 ? 6.321 5.013 -22.919 1.00 92.56 328 TYR A N 1
ATOM 2568 C CA . TYR A 1 328 ? 4.964 5.513 -23.035 1.00 92.56 328 TYR A CA 1
ATOM 2569 C C . TYR A 1 328 ? 4.886 7.004 -23.356 1.00 92.56 328 TYR A C 1
ATOM 2571 O O . TYR A 1 328 ? 3.792 7.527 -23.537 1.00 92.56 328 TYR A O 1
ATOM 2579 N N . ASP A 1 329 ? 6.021 7.692 -23.467 1.00 89.19 329 ASP A N 1
ATOM 2580 C CA . ASP A 1 329 ? 6.093 9.024 -24.080 1.00 89.19 329 ASP A CA 1
ATOM 2581 C C . ASP A 1 329 ? 6.074 8.916 -25.611 1.00 89.19 329 ASP A C 1
ATOM 2583 O O . ASP A 1 329 ? 5.790 9.881 -26.324 1.00 89.19 329 ASP A O 1
ATOM 2587 N N . LYS A 1 330 ? 6.393 7.723 -26.137 1.00 89.56 330 LYS A N 1
ATOM 2588 C CA . LYS A 1 330 ? 6.417 7.441 -27.572 1.00 89.56 330 LYS A CA 1
ATOM 2589 C C . LYS A 1 330 ? 5.301 6.510 -28.026 1.00 89.56 330 LYS A C 1
ATOM 2591 O O . LYS A 1 330 ? 4.997 6.561 -29.216 1.00 89.56 330 LYS A O 1
ATOM 2596 N N . TYR A 1 331 ? 4.729 5.707 -27.139 1.00 90.00 331 TYR A N 1
ATOM 2597 C CA . TYR A 1 331 ? 3.638 4.793 -27.446 1.00 90.00 331 TYR A CA 1
ATOM 2598 C C . TYR A 1 331 ? 2.453 5.047 -26.517 1.00 90.00 331 TYR A C 1
ATOM 2600 O O . TYR A 1 331 ? 2.635 5.219 -25.313 1.00 90.00 331 TYR A O 1
ATOM 2608 N N . ASP A 1 332 ? 1.243 5.030 -27.064 1.00 87.12 332 ASP A N 1
ATOM 2609 C CA . ASP A 1 332 ? 0.037 4.930 -26.252 1.00 87.12 332 ASP A CA 1
ATOM 2610 C C . ASP A 1 332 ? -0.010 3.544 -25.595 1.00 87.12 332 ASP A C 1
ATOM 2612 O O . ASP A 1 332 ? 0.363 2.543 -26.204 1.00 87.12 332 ASP A O 1
ATOM 2616 N N . LEU A 1 333 ? -0.470 3.476 -24.351 1.00 93.81 333 LEU A N 1
ATOM 2617 C CA . LEU A 1 333 ? -0.661 2.238 -23.604 1.00 93.81 333 LEU A CA 1
ATOM 2618 C C . LEU A 1 333 ? -2.148 1.936 -23.482 1.00 93.81 333 LEU A C 1
ATOM 2620 O O . LEU A 1 333 ? -2.929 2.798 -23.069 1.00 93.81 333 LEU A O 1
ATOM 2624 N N . LYS A 1 334 ? -2.513 0.688 -23.763 1.00 85.31 334 LYS A N 1
ATOM 2625 C CA . LYS A 1 334 ? -3.807 0.107 -23.415 1.00 85.31 334 LYS A CA 1
ATOM 2626 C C . LYS A 1 334 ? -3.598 -1.129 -22.562 1.00 85.31 334 LYS A C 1
ATOM 2628 O O . LYS A 1 334 ? -2.786 -1.987 -22.897 1.00 85.31 334 LYS A O 1
ATOM 2633 N N . LEU A 1 335 ? -4.358 -1.196 -21.483 1.00 86.06 335 LEU A N 1
ATOM 2634 C CA . LEU A 1 335 ? -4.350 -2.263 -20.503 1.00 86.06 335 LEU A CA 1
ATOM 2635 C C . LEU A 1 335 ? -5.725 -2.911 -20.455 1.00 86.06 335 LEU A C 1
ATOM 2637 O O . LEU A 1 335 ? -6.745 -2.219 -20.414 1.00 86.06 335 LEU A O 1
ATOM 2641 N N . TYR A 1 336 ? -5.722 -4.233 -20.437 1.00 81.38 336 TYR A N 1
ATOM 2642 C CA . TYR A 1 336 ? -6.889 -5.057 -20.187 1.00 81.38 336 TYR A CA 1
ATOM 2643 C C . TYR A 1 336 ? -6.574 -6.015 -19.047 1.00 81.38 336 TYR A C 1
ATOM 2645 O O . TYR A 1 336 ? -5.544 -6.688 -19.093 1.00 81.38 336 TYR A O 1
ATOM 2653 N N . LEU A 1 337 ? -7.431 -6.047 -18.031 1.00 86.81 337 LEU A N 1
ATOM 2654 C CA . LEU A 1 337 ? -7.256 -6.903 -16.864 1.00 86.81 337 LEU A CA 1
ATOM 2655 C C . LEU A 1 337 ? -8.485 -7.781 -16.697 1.00 86.81 337 LEU A C 1
ATOM 2657 O O . LEU A 1 337 ? -9.604 -7.263 -16.622 1.00 86.81 337 LEU A O 1
ATOM 2661 N N . ASP A 1 338 ? -8.263 -9.085 -16.596 1.00 80.94 338 ASP A N 1
ATOM 2662 C CA . ASP A 1 338 ? -9.329 -10.054 -16.392 1.00 80.94 338 ASP A CA 1
ATOM 2663 C C . ASP A 1 338 ? -8.916 -11.174 -15.446 1.00 80.94 338 ASP A C 1
ATOM 2665 O O . ASP A 1 338 ? -7.740 -11.442 -15.229 1.00 80.94 338 ASP A O 1
ATOM 2669 N N . ASP A 1 339 ? -9.900 -11.840 -14.862 1.00 79.12 339 ASP A N 1
ATOM 2670 C CA . ASP A 1 339 ? -9.675 -12.983 -13.981 1.00 79.12 339 ASP A CA 1
ATOM 2671 C C . ASP A 1 339 ? -9.953 -14.342 -14.647 1.00 79.12 339 ASP A C 1
ATOM 2673 O O . ASP A 1 339 ? -9.977 -15.383 -13.992 1.00 79.12 339 ASP A O 1
ATOM 2677 N N . GLY A 1 340 ? -10.229 -14.364 -15.951 1.00 69.19 340 GLY A N 1
ATOM 2678 C CA . GLY A 1 340 ? -10.661 -15.540 -16.708 1.00 69.19 340 GLY A CA 1
ATOM 2679 C C . GLY A 1 340 ? -12.088 -16.022 -16.426 1.00 69.19 340 GLY A C 1
ATOM 2680 O O . GLY A 1 340 ? -12.568 -16.929 -17.114 1.00 69.19 340 GLY A O 1
ATOM 2681 N N . PHE A 1 341 ? -12.790 -15.436 -15.450 1.00 70.19 341 PHE A N 1
ATOM 2682 C CA . PHE A 1 341 ? -14.161 -15.800 -15.067 1.00 70.19 341 PHE A CA 1
ATOM 2683 C C . PHE A 1 341 ? -15.178 -14.680 -15.332 1.00 70.19 341 PHE A C 1
ATOM 2685 O O . PHE A 1 341 ? -16.386 -14.936 -15.313 1.00 70.19 341 PHE A O 1
ATOM 2692 N N . GLY A 1 342 ? -14.702 -13.470 -15.638 1.00 63.31 342 GLY A N 1
ATOM 2693 C CA . GLY A 1 342 ? -15.503 -12.292 -15.953 1.00 63.31 342 GLY A CA 1
ATOM 2694 C C . GLY A 1 342 ? -16.023 -11.549 -14.721 1.00 63.31 342 GLY A C 1
ATOM 2695 O O . GLY A 1 342 ? -16.957 -10.758 -14.858 1.00 63.31 342 GLY A O 1
ATOM 2696 N N . SER A 1 343 ? -15.477 -11.812 -13.526 1.00 64.75 343 SER A N 1
ATOM 2697 C CA . SER A 1 343 ? -15.756 -10.991 -12.332 1.00 64.75 343 SER A CA 1
ATOM 2698 C C . SER A 1 343 ? -14.921 -9.715 -12.319 1.00 64.75 343 SER A C 1
ATOM 2700 O O . SER A 1 343 ? -15.363 -8.717 -11.750 1.00 64.75 343 SER A O 1
ATOM 2702 N N . ILE A 1 344 ? -13.758 -9.743 -12.969 1.00 69.56 344 ILE A N 1
ATOM 2703 C CA . ILE A 1 344 ? -12.902 -8.586 -13.211 1.00 69.56 344 ILE A CA 1
ATOM 2704 C C . ILE A 1 344 ? -12.791 -8.378 -14.720 1.00 69.56 344 ILE A C 1
ATOM 2706 O O . ILE A 1 344 ? -12.492 -9.309 -15.463 1.00 69.56 344 ILE A O 1
ATOM 2710 N N . ASP A 1 345 ? -13.092 -7.154 -15.146 1.00 78.12 345 ASP A N 1
ATOM 2711 C CA . ASP A 1 345 ? -13.024 -6.667 -16.526 1.00 78.12 345 ASP A CA 1
ATOM 2712 C C . ASP A 1 345 ? -12.700 -5.169 -16.444 1.00 78.12 345 ASP A C 1
ATOM 2714 O O . ASP A 1 345 ? -13.600 -4.331 -16.364 1.00 78.12 345 ASP A O 1
ATOM 2718 N N . ILE A 1 346 ? -11.409 -4.850 -16.321 1.00 85.31 346 ILE A N 1
ATOM 2719 C CA . ILE A 1 346 ? -10.925 -3.480 -16.092 1.00 85.31 346 ILE A CA 1
ATOM 2720 C C . ILE A 1 346 ? -10.133 -3.022 -17.307 1.00 85.31 346 ILE A C 1
ATOM 2722 O O . ILE A 1 346 ? -9.277 -3.744 -17.827 1.00 85.31 346 ILE A O 1
ATOM 2726 N N . TRP A 1 347 ? -10.366 -1.775 -17.708 1.00 79.62 347 TRP A N 1
ATOM 2727 C CA . TRP A 1 347 ? -9.659 -1.159 -18.822 1.00 79.62 347 TRP A CA 1
ATOM 2728 C C . TRP A 1 347 ? -8.800 -0.004 -18.328 1.00 79.62 347 TRP A C 1
ATOM 2730 O O . TRP A 1 347 ? -9.286 0.934 -17.698 1.00 79.62 347 TRP A O 1
ATOM 2740 N N . GLY A 1 348 ? -7.512 -0.051 -18.647 1.00 80.69 348 GLY A N 1
ATOM 2741 C CA . GLY A 1 348 ? -6.572 1.034 -18.396 1.00 80.69 348 GLY A CA 1
ATOM 2742 C C . GLY A 1 348 ? -6.086 1.650 -19.701 1.00 80.69 348 GLY A C 1
ATOM 2743 O O . GLY A 1 348 ? -5.913 0.959 -20.704 1.00 80.69 348 GLY A O 1
ATOM 2744 N N . ALA A 1 349 ? -5.831 2.954 -19.716 1.00 74.81 349 ALA A N 1
ATOM 2745 C CA . ALA A 1 349 ? -5.142 3.586 -20.834 1.00 74.81 349 ALA A CA 1
ATOM 2746 C C . ALA A 1 349 ? -4.255 4.746 -20.386 1.00 74.81 349 ALA A C 1
ATOM 2748 O O . ALA A 1 349 ? -4.589 5.488 -19.464 1.00 74.81 349 ALA A O 1
ATOM 2749 N N . LYS A 1 350 ? -3.144 4.946 -21.093 1.00 87.50 350 LYS A N 1
ATOM 2750 C CA . LYS A 1 350 ? -2.319 6.155 -21.004 1.00 87.50 350 LYS A CA 1
ATOM 2751 C C . LYS A 1 350 ? -1.973 6.602 -22.416 1.00 87.50 350 LYS A C 1
ATOM 2753 O O . LYS A 1 350 ? -1.429 5.832 -23.195 1.00 87.50 350 LYS A O 1
ATOM 2758 N N . VAL A 1 351 ? -2.226 7.870 -22.716 1.00 73.50 351 VAL A N 1
ATOM 2759 C CA . VAL A 1 351 ? -1.756 8.507 -23.954 1.00 73.50 351 VAL A CA 1
ATOM 2760 C C . VAL A 1 351 ? -0.368 9.124 -23.771 1.00 73.50 351 VAL A C 1
ATOM 2762 O O . VAL A 1 351 ? 0.029 9.432 -22.642 1.00 73.50 351 VAL A O 1
ATOM 2765 N N . THR A 1 352 ? 0.358 9.378 -24.860 1.00 70.31 352 THR A N 1
ATOM 2766 C CA . THR A 1 352 ? 1.742 9.904 -24.811 1.00 70.31 352 THR A CA 1
ATOM 2767 C C . THR A 1 352 ? 1.941 11.201 -24.017 1.00 70.31 352 THR A C 1
ATOM 2769 O O . THR A 1 352 ? 3.058 11.498 -23.615 1.00 70.31 352 THR A O 1
ATOM 2772 N N . TYR A 1 353 ? 0.878 11.969 -23.761 1.00 67.56 353 TYR A N 1
ATOM 2773 C CA . TYR A 1 353 ? 0.928 13.232 -23.009 1.00 67.56 353 TYR A CA 1
ATOM 2774 C C . TYR A 1 353 ? 0.455 13.124 -21.546 1.00 67.56 353 TYR A C 1
ATOM 2776 O O . TYR A 1 353 ? 0.524 14.108 -20.815 1.00 67.56 353 TYR A O 1
ATOM 2784 N N . SER A 1 354 ? -0.034 11.955 -21.112 1.00 68.69 354 SER A N 1
ATOM 2785 C CA . SER A 1 354 ? -0.411 11.692 -19.715 1.00 68.69 354 SER A CA 1
ATOM 2786 C C . SER A 1 354 ? 0.744 11.034 -18.967 1.00 68.69 354 SER A C 1
ATOM 2788 O O . SER A 1 354 ? 1.413 10.177 -19.530 1.00 68.69 354 SER A O 1
ATOM 2790 N N . ASN A 1 355 ? 0.925 11.353 -17.684 1.00 69.25 355 ASN A N 1
ATOM 2791 C CA . ASN A 1 355 ? 1.932 10.712 -16.822 1.00 69.25 355 ASN A CA 1
ATOM 2792 C C . ASN A 1 355 ? 1.387 9.492 -16.058 1.00 69.25 355 ASN A C 1
ATOM 2794 O O . ASN A 1 355 ? 2.134 8.822 -15.351 1.00 69.25 355 ASN A O 1
ATOM 2798 N N . ARG A 1 356 ? 0.079 9.221 -16.150 1.00 76.25 356 ARG A N 1
ATOM 2799 C CA . ARG A 1 356 ? -0.600 8.170 -15.380 1.00 76.25 356 ARG A CA 1
ATOM 2800 C C . ARG A 1 356 ? -1.568 7.369 -16.242 1.00 76.25 356 ARG A C 1
ATOM 2802 O O . ARG A 1 356 ? -2.083 7.882 -17.239 1.00 76.25 356 ARG A O 1
ATOM 2809 N N . ILE A 1 357 ? -1.833 6.139 -15.819 1.00 81.50 357 ILE A N 1
ATOM 2810 C CA . ILE A 1 357 ? -2.890 5.304 -16.386 1.00 81.50 357 ILE A CA 1
ATOM 2811 C C . ILE A 1 357 ? -4.235 5.809 -15.857 1.00 81.50 357 ILE A C 1
ATOM 2813 O O . ILE A 1 357 ? -4.401 6.058 -14.661 1.00 81.50 357 ILE A O 1
ATOM 2817 N N . THR A 1 358 ? -5.194 5.987 -16.756 1.00 84.38 358 THR A N 1
ATOM 2818 C CA . THR A 1 358 ? -6.601 6.201 -16.424 1.00 84.38 358 THR A CA 1
ATOM 2819 C C . THR A 1 358 ? -7.314 4.860 -16.484 1.00 84.38 358 THR A C 1
ATOM 2821 O O . THR A 1 358 ? -7.231 4.172 -17.499 1.00 84.38 358 THR A O 1
ATOM 2824 N N . TRP A 1 359 ? -8.011 4.512 -15.407 1.00 84.38 359 TRP A N 1
ATOM 2825 C CA . TRP A 1 359 ? -8.725 3.246 -15.252 1.00 84.38 359 TRP A CA 1
ATOM 2826 C C . TRP A 1 359 ? -10.240 3.451 -15.373 1.00 84.38 359 TRP A C 1
ATOM 2828 O O . TRP A 1 359 ? -10.741 4.477 -14.909 1.00 84.38 359 TRP A O 1
ATOM 2838 N N . ASN A 1 360 ? -10.945 2.482 -15.965 1.00 71.56 360 ASN A N 1
ATOM 2839 C CA . ASN A 1 360 ? -12.407 2.415 -16.081 1.00 71.56 360 ASN A CA 1
ATOM 2840 C C . ASN A 1 360 ? -12.951 1.037 -15.723 1.00 71.56 360 ASN A C 1
ATOM 2842 O O . ASN A 1 360 ? -12.256 0.040 -16.039 1.00 71.56 360 ASN A O 1
#